Protein AF-A0A5S6QM42-F1 (afdb_monomer)

Foldseek 3Di:
DDPVVVVVVVVVVDDPVNVLVVVCVVPVVVHPDPPPPPPPPPCPLVVVQVVCVVVVNPVDDSVNVVVVVVCVVDDDDPVNVVVVVVVVVVVVVVVVVPPDDPPDDDDLVNLVVVVVVLVVVLVCLCPVPPDNVVSVVVNVCSCVVCVVSVVVSVVNVVVVVVVVVVVVPPDDPDPPPPDDDDD

Secondary structure (DSSP, 8-state):
--HHHHHHHHHHHS-HHHHHHHHHHH-GGGS---TTS----TTHHHHHHHHHHHTT-TT--HHHHHHHHHHTTSPPPHHHHHHHHHHHHHHHHHHHTS---------HHHHHHHHHHHHHHHHHHHHH-S-HHHHHHHHHHHHHHTHHHHHHHHHHHHHHHHHHHHHHH--------------

Organism: Trichuris muris (NCBI:txid70415)

Sequence (183 aa):
MNAIENLAEAWQEVKETTMSLAWHEIYPDLIADISGFGQPLQNVHEEIIMLAHEAGFNEINEQDVVELLESYGEELSNEDLMEMEQQRAEEEEKDELHDAEPPRVLTTKDLSEAFQLLDRAMAIFTEKDPDRERSAEANRIITSGYKCYRELYEKKKEQARQQTLDRFLEIPANEEIGSKSLD

Structure (mmCIF, N/CA/C/O backbone):
data_AF-A0A5S6QM42-F1
#
_entry.id   AF-A0A5S6QM42-F1
#
loop_
_atom_site.group_PDB
_atom_site.id
_atom_site.type_symbol
_atom_site.label_atom_id
_atom_site.label_alt_id
_atom_site.label_comp_id
_atom_site.label_asym_id
_atom_site.label_entity_id
_atom_site.label_seq_id
_atom_site.pdbx_PDB_ins_code
_atom_site.Cartn_x
_atom_site.Cartn_y
_atom_site.Cartn_z
_atom_site.occupancy
_atom_site.B_iso_or_equiv
_atom_site.auth_seq_id
_atom_site.auth_comp_id
_atom_site.auth_asym_id
_atom_site.auth_atom_id
_atom_site.pdbx_PDB_model_num
ATOM 1 N N . MET A 1 1 ? -5.388 -21.201 8.350 1.00 59.09 1 MET A N 1
ATOM 2 C CA . MET A 1 1 ? -5.479 -21.048 9.811 1.00 59.09 1 MET A CA 1
ATOM 3 C C . MET A 1 1 ? -6.940 -21.237 10.171 1.00 59.09 1 MET A C 1
ATOM 5 O O . MET A 1 1 ? -7.773 -20.498 9.658 1.00 59.09 1 MET A O 1
ATOM 9 N N . ASN A 1 2 ? -7.260 -22.325 10.863 1.00 85.50 2 ASN A N 1
ATOM 10 C CA . ASN A 1 2 ? -8.628 -22.753 11.137 1.00 85.50 2 ASN A CA 1
ATOM 11 C C . ASN A 1 2 ? -9.039 -22.205 12.509 1.00 85.50 2 ASN A C 1
ATOM 13 O O . ASN A 1 2 ? -8.335 -22.433 13.487 1.00 85.50 2 ASN A O 1
ATOM 17 N N . ALA A 1 3 ? -10.159 -21.487 12.604 1.00 83.50 3 ALA A N 1
ATOM 18 C CA . ALA A 1 3 ? -10.598 -20.880 13.867 1.00 83.50 3 ALA A CA 1
ATOM 19 C C . ALA A 1 3 ? -10.761 -21.914 15.001 1.00 83.50 3 ALA A C 1
ATOM 21 O O . ALA A 1 3 ? -10.557 -21.598 16.168 1.00 83.50 3 ALA A O 1
ATOM 22 N N . ILE A 1 4 ? -11.081 -23.160 14.643 1.00 86.81 4 ILE A N 1
ATOM 23 C CA . ILE A 1 4 ? -11.224 -24.273 15.586 1.00 86.81 4 ILE A CA 1
ATOM 24 C C . ILE A 1 4 ? -9.865 -24.696 16.164 1.00 86.81 4 ILE A C 1
ATOM 26 O O . ILE A 1 4 ? -9.783 -25.003 17.349 1.00 86.81 4 ILE A O 1
ATOM 30 N N . GLU A 1 5 ? -8.804 -24.685 15.354 1.00 87.50 5 GLU A N 1
ATOM 31 C CA . GLU A 1 5 ? -7.446 -25.028 15.801 1.00 87.50 5 GLU A CA 1
ATOM 32 C C . GLU A 1 5 ? -6.926 -23.967 16.776 1.00 87.50 5 GLU A C 1
ATOM 34 O O . GLU A 1 5 ? -6.472 -24.314 17.860 1.00 87.50 5 GLU A O 1
ATOM 39 N N . ASN A 1 6 ? -7.127 -22.684 16.464 1.00 87.06 6 ASN A N 1
ATOM 40 C CA . ASN A 1 6 ? -6.716 -21.583 17.341 1.00 87.06 6 ASN A CA 1
ATOM 41 C C . ASN A 1 6 ? -7.442 -21.607 18.697 1.00 87.06 6 ASN A C 1
ATOM 43 O O . ASN A 1 6 ? -6.836 -21.330 19.727 1.00 87.06 6 ASN A O 1
ATOM 47 N N . LEU A 1 7 ? -8.739 -21.938 18.716 1.00 87.50 7 LEU A N 1
ATOM 48 C CA . LEU A 1 7 ? -9.494 -22.069 19.967 1.00 87.50 7 LEU A CA 1
ATOM 49 C C . LEU A 1 7 ? -9.031 -23.274 20.789 1.00 87.50 7 LEU A C 1
ATOM 51 O O . LEU A 1 7 ? -8.962 -23.188 22.012 1.00 87.50 7 LEU A O 1
ATOM 55 N N . ALA A 1 8 ? -8.715 -24.390 20.129 1.00 88.06 8 ALA A N 1
ATOM 56 C CA . ALA A 1 8 ? -8.192 -25.568 20.806 1.00 88.06 8 ALA A CA 1
ATOM 57 C C . ALA A 1 8 ? -6.812 -25.293 21.420 1.00 88.06 8 ALA A C 1
ATOM 59 O O . ALA A 1 8 ? -6.583 -25.678 22.563 1.00 88.06 8 ALA A O 1
ATOM 60 N N . GLU A 1 9 ? -5.930 -24.600 20.696 1.00 88.00 9 GLU A N 1
ATOM 61 C CA . GLU A 1 9 ? -4.618 -24.175 21.194 1.00 88.00 9 GLU A CA 1
ATOM 62 C C . GLU A 1 9 ? -4.760 -23.216 22.381 1.00 88.00 9 GLU A C 1
ATOM 64 O O . GLU A 1 9 ? -4.235 -23.504 23.455 1.00 88.00 9 GLU A O 1
ATOM 69 N N . ALA A 1 10 ? -5.571 -22.162 22.247 1.00 87.31 10 ALA A N 1
ATOM 70 C CA . ALA A 1 10 ? -5.822 -21.210 23.328 1.00 87.31 10 ALA A CA 1
ATOM 71 C C . ALA A 1 10 ? -6.409 -21.881 24.582 1.00 87.31 10 ALA A C 1
ATOM 73 O O . ALA A 1 10 ? -6.046 -21.529 25.700 1.00 87.31 10 ALA A O 1
ATOM 74 N N . TRP A 1 11 ? -7.283 -22.883 24.424 1.00 87.56 11 TRP A N 1
ATOM 75 C CA . TRP A 1 11 ? -7.838 -23.631 25.555 1.00 87.56 11 TRP A CA 1
ATOM 76 C C . TRP A 1 11 ? -6.784 -24.462 26.298 1.00 87.56 11 TRP A C 1
ATOM 78 O O . TRP A 1 11 ? -6.864 -24.587 27.518 1.00 87.56 11 TRP A O 1
ATOM 88 N N . GLN A 1 12 ? -5.784 -25.008 25.597 1.00 88.69 12 GLN A N 1
ATOM 89 C CA . GLN A 1 12 ? -4.679 -25.732 26.242 1.00 88.69 12 GLN A CA 1
ATOM 90 C C . GLN A 1 12 ? -3.751 -24.807 27.041 1.00 88.69 12 GLN A C 1
ATOM 92 O O . GLN A 1 12 ? -3.077 -25.266 27.961 1.00 88.69 12 GLN A O 1
ATOM 97 N N . GLU A 1 13 ? -3.714 -23.516 26.712 1.00 88.62 13 GLU A N 1
ATOM 98 C CA . GLU A 1 13 ? -2.922 -22.521 27.442 1.00 88.62 13 GLU A CA 1
ATOM 99 C C . GLU A 1 13 ? -3.590 -22.070 28.750 1.00 88.62 13 GLU A C 1
ATOM 101 O O . GLU A 1 13 ? -2.919 -21.548 29.648 1.00 88.62 13 GLU A O 1
ATOM 106 N N . VAL A 1 14 ? -4.901 -22.296 28.900 1.00 87.94 14 VAL A N 1
ATOM 107 C CA . VAL A 1 14 ? -5.627 -21.933 30.118 1.00 87.94 14 VAL A CA 1
ATOM 108 C C . VAL A 1 14 ? -5.253 -22.884 31.250 1.00 87.94 14 VAL A C 1
ATOM 110 O O . VAL A 1 14 ? -5.546 -24.079 31.233 1.00 87.94 14 VAL A O 1
ATOM 113 N N . LYS A 1 15 ? -4.634 -22.330 32.293 1.00 84.94 15 LYS A N 1
ATOM 114 C CA . LYS A 1 15 ? -4.296 -23.078 33.506 1.00 84.94 15 LYS A CA 1
ATOM 115 C C . LYS A 1 15 ? -5.567 -23.450 34.266 1.00 84.94 15 LYS A C 1
ATOM 117 O O . LYS A 1 15 ? -6.476 -22.632 34.416 1.00 84.94 15 LYS A O 1
ATOM 122 N N . GLU A 1 16 ? -5.582 -24.648 34.845 1.00 78.44 16 GLU A N 1
ATOM 123 C CA . GLU A 1 16 ? -6.672 -25.128 35.708 1.00 78.44 16 GLU A CA 1
ATOM 124 C C . GLU A 1 16 ? -6.961 -24.150 36.858 1.00 78.44 16 GLU A C 1
ATOM 126 O O . GLU A 1 16 ? -8.116 -23.915 37.204 1.00 78.44 16 GLU A O 1
ATOM 131 N N . THR A 1 17 ? -5.925 -23.494 37.387 1.00 77.19 17 THR A N 1
ATOM 132 C CA . THR A 1 17 ? -6.048 -22.459 38.422 1.00 77.19 17 THR A CA 1
ATOM 133 C C . THR A 1 17 ? -6.821 -21.231 37.944 1.00 77.19 17 THR A C 1
ATOM 135 O O . THR A 1 17 ? -7.670 -20.726 38.667 1.00 77.19 17 THR A O 1
ATOM 138 N N . THR A 1 18 ? -6.567 -20.767 36.718 1.00 79.81 18 THR A N 1
ATOM 139 C CA . THR A 1 18 ? -7.267 -19.622 36.113 1.00 79.81 18 THR A CA 1
ATOM 140 C C . THR A 1 18 ? -8.737 -19.955 35.879 1.00 79.81 18 THR A C 1
ATOM 142 O O . THR A 1 18 ? -9.612 -19.159 36.203 1.00 79.81 18 THR A O 1
ATOM 145 N N . MET A 1 19 ? -9.008 -21.166 35.385 1.00 82.62 19 MET A N 1
ATOM 146 C CA . MET A 1 19 ? -10.368 -21.670 35.201 1.00 82.62 19 MET A CA 1
ATOM 147 C C . MET A 1 19 ? -11.104 -21.791 36.543 1.00 82.62 19 MET A C 1
ATOM 149 O O . MET A 1 19 ? -12.248 -21.367 36.662 1.00 82.62 19 MET A O 1
ATOM 153 N N . SER A 1 20 ? -10.433 -22.311 37.571 1.00 75.81 20 SER A N 1
ATOM 154 C CA . SER A 1 20 ? -11.002 -22.476 38.912 1.00 75.81 20 SER A CA 1
ATOM 155 C C . SER A 1 20 ? -11.351 -21.136 39.562 1.00 75.81 20 SER A C 1
ATOM 157 O O . SER A 1 20 ? -12.395 -21.028 40.192 1.00 75.81 20 SER A O 1
ATOM 159 N N . LEU A 1 21 ? -10.536 -20.096 39.365 1.00 76.00 21 LEU A N 1
ATOM 160 C CA . LEU A 1 21 ? -10.845 -18.743 39.839 1.00 76.00 21 LEU A CA 1
ATOM 161 C C . LEU A 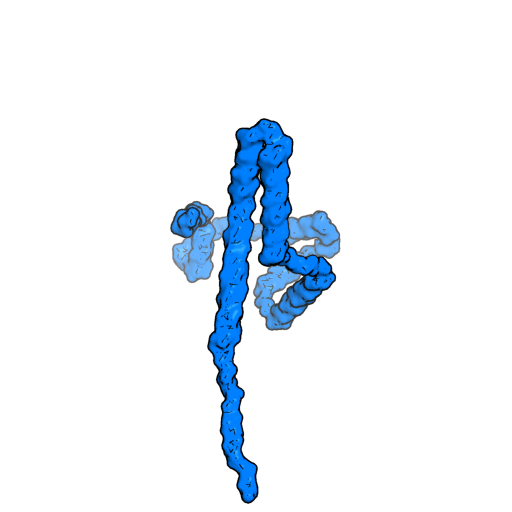1 21 ? -12.058 -18.144 39.117 1.00 76.00 21 LEU A C 1
ATOM 163 O O . LEU A 1 21 ? -12.969 -17.644 39.769 1.00 76.00 21 LEU A O 1
ATOM 167 N N . ALA A 1 22 ? -12.112 -18.261 37.787 1.00 81.50 22 ALA A N 1
ATOM 168 C CA . ALA A 1 22 ? -13.250 -17.773 37.009 1.00 81.50 22 ALA A CA 1
ATOM 169 C C . ALA A 1 22 ? -14.568 -18.453 37.424 1.00 81.50 22 ALA A C 1
ATOM 171 O O . ALA A 1 22 ? -15.612 -17.808 37.493 1.00 81.50 22 ALA A O 1
ATOM 172 N N . TRP A 1 23 ? -14.521 -19.750 37.742 1.00 82.00 23 TRP A N 1
ATOM 173 C CA . TRP A 1 23 ? -15.680 -20.479 38.256 1.00 82.00 23 TRP A CA 1
ATOM 174 C C . TRP A 1 23 ? -16.020 -20.141 39.707 1.00 82.00 23 TRP A C 1
ATOM 176 O O . TRP A 1 23 ? -17.202 -20.123 40.042 1.00 82.00 23 TRP A O 1
ATOM 186 N N . HIS A 1 24 ? -15.027 -19.849 40.549 1.00 79.62 24 HIS A N 1
ATOM 187 C CA . HIS A 1 24 ? -15.255 -19.419 41.928 1.00 79.62 24 HIS A CA 1
ATOM 188 C C . HIS A 1 24 ? -16.012 -18.082 41.976 1.00 79.62 24 HIS A C 1
ATOM 190 O O . HIS A 1 24 ? -16.930 -17.940 42.776 1.00 79.62 24 HIS A O 1
ATOM 196 N N . 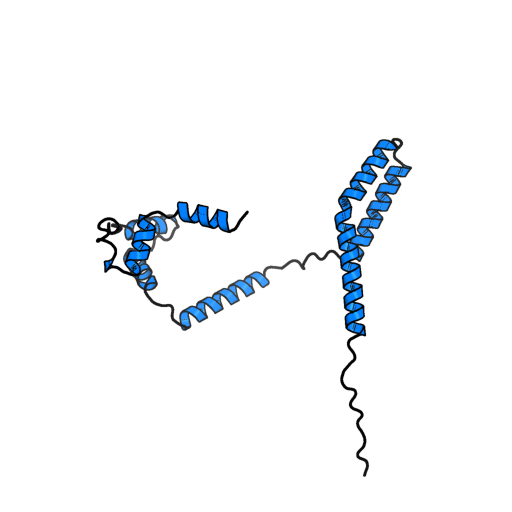GLU A 1 25 ? -15.699 -17.144 41.076 1.00 79.25 25 GLU A N 1
ATOM 197 C CA . GLU A 1 25 ? -16.403 -15.856 40.952 1.00 79.25 25 GLU A CA 1
ATOM 198 C C . GLU A 1 25 ? -17.906 -16.031 40.653 1.00 79.25 25 GLU A C 1
ATOM 200 O O . GLU A 1 25 ? -18.752 -15.277 41.128 1.00 79.25 25 GLU A O 1
ATOM 205 N N . ILE A 1 26 ? -18.248 -17.054 39.863 1.00 81.25 26 ILE A N 1
ATOM 206 C CA . ILE A 1 26 ? -19.622 -17.327 39.416 1.00 81.25 26 ILE A CA 1
ATOM 207 C C . ILE A 1 26 ? -20.375 -18.197 40.430 1.00 81.25 26 ILE A C 1
ATOM 209 O O . ILE A 1 26 ? -21.587 -18.049 40.600 1.00 81.25 26 ILE A O 1
ATOM 213 N N . TYR A 1 27 ? -19.684 -19.135 41.078 1.00 77.81 27 TYR A N 1
ATOM 214 C CA . TYR A 1 27 ? -20.288 -20.062 42.026 1.00 77.81 27 TYR A CA 1
ATOM 215 C C . TYR A 1 27 ? -19.283 -20.483 43.117 1.00 77.81 27 TYR A C 1
ATOM 217 O O . TYR A 1 27 ? -18.628 -21.527 43.004 1.00 77.81 27 TYR A O 1
ATOM 225 N N . PRO A 1 28 ? -19.188 -19.698 44.205 1.00 70.25 28 PRO A N 1
ATOM 226 C CA . PRO A 1 28 ? -18.206 -19.915 45.269 1.00 70.25 28 PRO A CA 1
ATOM 227 C C . PRO A 1 28 ? -18.347 -21.278 45.962 1.00 70.25 28 PRO A C 1
ATOM 229 O O . PRO A 1 28 ? -17.358 -21.898 46.335 1.00 70.25 28 PRO A O 1
ATOM 232 N N . ASP A 1 29 ? -19.572 -21.802 46.073 1.00 73.56 29 ASP A N 1
ATOM 233 C CA . ASP A 1 29 ? -19.867 -23.030 46.827 1.00 73.56 29 ASP A CA 1
ATOM 234 C C . ASP A 1 29 ? -19.363 -24.327 46.154 1.00 73.56 29 ASP A C 1
ATOM 236 O O . ASP A 1 29 ? -19.358 -25.388 46.781 1.00 73.56 29 ASP A O 1
ATOM 240 N N . LEU A 1 30 ? -18.984 -24.286 44.868 1.00 67.50 30 LEU A N 1
ATOM 241 C CA . LEU A 1 30 ? -18.564 -25.470 44.095 1.00 67.50 30 LEU A CA 1
ATOM 242 C C . LEU A 1 30 ? -17.060 -25.742 44.206 1.00 67.50 30 LEU A C 1
ATOM 244 O O . LEU A 1 30 ? -16.630 -26.870 43.956 1.00 67.50 30 LEU A O 1
ATOM 248 N N . ILE A 1 31 ? -16.258 -24.741 44.575 1.00 64.44 31 ILE A N 1
ATOM 249 C CA . ILE A 1 31 ? -14.798 -24.834 44.576 1.00 64.44 31 ILE A CA 1
ATOM 250 C C . ILE A 1 31 ? -14.291 -24.631 46.001 1.00 64.44 31 ILE A C 1
ATOM 252 O O . ILE A 1 31 ? -14.577 -23.626 46.638 1.00 64.44 31 ILE A O 1
ATOM 256 N N . ALA A 1 32 ? -13.549 -25.618 46.511 1.00 62.25 32 ALA A N 1
ATOM 257 C CA . ALA A 1 32 ? -12.924 -25.526 47.824 1.00 62.25 32 ALA A CA 1
ATOM 258 C C . ALA A 1 32 ? -11.999 -24.304 47.885 1.00 62.25 32 ALA A C 1
ATOM 260 O O . ALA A 1 32 ? -11.257 -24.051 46.936 1.00 62.25 32 ALA A O 1
ATOM 261 N N . ASP A 1 33 ? -12.058 -23.599 49.015 1.00 61.28 33 ASP A N 1
ATOM 262 C CA . ASP A 1 33 ? -11.335 -22.364 49.315 1.00 61.28 33 ASP A CA 1
ATOM 263 C C . ASP A 1 33 ? -9.909 -22.393 48.736 1.00 61.28 33 ASP A C 1
ATOM 265 O O . ASP A 1 33 ? -9.058 -23.190 49.161 1.00 61.28 33 ASP A O 1
ATOM 269 N N . ILE A 1 34 ? -9.670 -21.572 47.706 1.00 58.56 34 ILE A N 1
ATOM 270 C CA . ILE A 1 34 ? -8.397 -21.502 46.982 1.00 58.56 34 ILE A CA 1
ATOM 271 C C . ILE A 1 34 ? -7.407 -20.739 47.877 1.00 58.56 34 ILE A C 1
ATOM 273 O O . ILE A 1 34 ? -7.045 -19.584 47.650 1.00 58.56 34 ILE A O 1
ATOM 277 N N . SER A 1 35 ? -6.965 -21.403 48.943 1.00 52.81 35 SER A N 1
ATOM 278 C CA . SER A 1 35 ? -6.021 -20.881 49.929 1.00 52.81 35 SER A CA 1
ATOM 279 C C . SER A 1 35 ? -4.598 -20.907 49.362 1.00 52.81 35 SER A C 1
ATOM 281 O O . SER A 1 35 ? -3.765 -21.748 49.687 1.00 52.81 35 SER A O 1
ATOM 283 N N . GLY A 1 36 ? -4.318 -19.990 48.439 1.00 53.00 36 GLY A N 1
ATOM 284 C CA . GLY A 1 36 ? -2.986 -19.868 47.841 1.00 53.00 36 GLY A CA 1
ATOM 285 C C . GLY A 1 36 ? -2.790 -18.699 46.883 1.00 53.00 36 GLY A C 1
ATOM 286 O O . GLY A 1 36 ? -1.649 -18.344 46.610 1.00 53.00 36 GLY A O 1
ATOM 287 N N . PHE A 1 37 ? -3.867 -18.072 46.405 1.00 51.53 37 PHE A N 1
ATOM 288 C CA . PHE A 1 3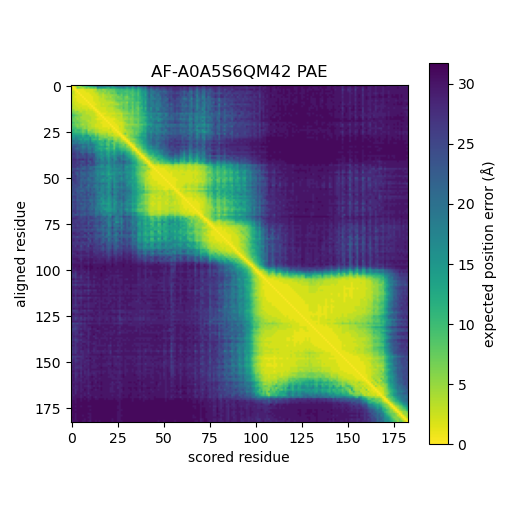7 ? -3.779 -16.923 45.492 1.00 51.53 37 PHE A CA 1
ATOM 289 C C . PHE A 1 37 ? -3.825 -15.563 46.197 1.00 51.53 37 PHE A C 1
ATOM 291 O O . PHE A 1 37 ? -3.584 -14.539 45.573 1.00 51.53 37 PHE A O 1
ATOM 298 N N . GLY A 1 38 ? -4.071 -15.558 47.506 1.00 49.47 38 GLY A N 1
ATOM 299 C CA . GLY A 1 38 ? -4.057 -14.367 48.345 1.00 49.47 38 GLY A CA 1
ATOM 300 C C . GLY A 1 38 ? -2.778 -14.238 49.160 1.00 49.47 38 GLY A C 1
ATOM 301 O O . GLY A 1 38 ? -2.872 -14.005 50.361 1.00 49.47 38 GLY A O 1
ATOM 302 N N . GLN A 1 39 ? -1.584 -14.395 48.568 1.00 48.09 39 GLN A N 1
ATOM 303 C CA . GLN A 1 39 ? -0.493 -13.604 49.141 1.00 48.09 39 GLN A CA 1
ATOM 304 C C . GLN A 1 39 ? -0.895 -12.159 48.859 1.00 48.09 39 GLN A C 1
ATOM 306 O O . GLN A 1 39 ? -1.007 -11.808 47.682 1.00 48.09 39 GLN A O 1
ATOM 311 N N . PRO A 1 40 ? -1.186 -11.338 49.887 1.00 53.12 40 PRO A N 1
ATOM 312 C CA . PRO A 1 40 ? -1.320 -9.917 49.652 1.00 53.12 40 PRO A CA 1
ATOM 313 C C . PRO A 1 40 ? -0.035 -9.532 48.938 1.00 53.12 40 PRO A C 1
ATOM 315 O O . PRO A 1 40 ? 1.043 -9.963 49.358 1.00 53.12 40 PRO A O 1
ATOM 318 N N . LEU A 1 41 ? -0.169 -8.823 47.828 1.00 54.91 41 LEU A N 1
ATOM 319 C CA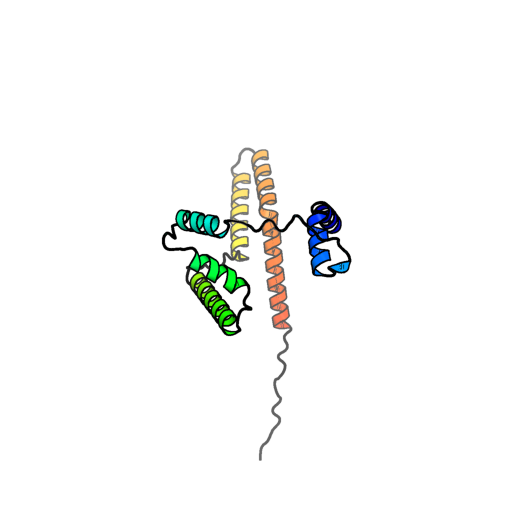 . LEU A 1 41 ? 0.923 -8.216 47.085 1.00 54.91 41 LEU A CA 1
ATOM 320 C C . LEU A 1 41 ? 1.590 -7.186 48.015 1.00 54.91 41 LEU A C 1
ATOM 322 O O . LEU A 1 41 ? 1.384 -5.980 47.920 1.00 54.91 41 LEU A O 1
ATOM 326 N N . GLN A 1 42 ? 2.299 -7.695 49.023 1.00 54.84 42 GLN A N 1
ATOM 327 C CA . GLN A 1 42 ? 3.020 -6.930 50.016 1.00 54.84 42 GLN A CA 1
ATOM 328 C C . GLN A 1 42 ? 4.073 -6.173 49.225 1.00 54.84 42 GLN A C 1
ATOM 330 O O . GLN A 1 42 ? 4.915 -6.792 48.577 1.00 54.84 42 GLN A O 1
ATOM 335 N N . ASN A 1 43 ? 3.974 -4.845 49.271 1.00 65.94 43 ASN A N 1
ATOM 336 C CA . ASN A 1 43 ? 4.916 -3.889 48.691 1.00 65.94 43 ASN A CA 1
ATOM 337 C C . ASN A 1 43 ? 4.695 -3.513 47.214 1.00 65.94 43 ASN A C 1
ATOM 339 O O . ASN A 1 43 ? 5.579 -2.900 46.622 1.00 65.94 43 ASN A O 1
ATOM 343 N N . VAL A 1 44 ? 3.520 -3.766 46.620 1.00 79.38 44 VAL A N 1
ATOM 344 C CA . VAL A 1 44 ? 3.219 -3.232 45.268 1.00 79.38 44 VAL A CA 1
ATOM 345 C C . VAL A 1 44 ? 3.289 -1.712 45.215 1.00 79.38 44 VAL A C 1
ATOM 347 O O . VAL A 1 44 ? 3.785 -1.161 44.238 1.00 79.38 44 VAL A O 1
ATOM 350 N N . HIS A 1 45 ? 2.862 -1.028 46.276 1.00 82.88 45 HIS A N 1
ATOM 351 C CA . HIS A 1 45 ? 2.975 0.427 46.353 1.00 82.88 45 HIS A CA 1
ATOM 352 C C . HIS A 1 45 ? 4.441 0.881 46.254 1.00 82.88 45 HIS A C 1
ATOM 354 O O . HIS A 1 45 ? 4.745 1.788 45.487 1.00 82.88 45 HIS A O 1
ATOM 360 N N . GLU A 1 46 ? 5.365 0.206 46.947 1.00 83.00 46 GLU A N 1
ATOM 361 C CA . GLU A 1 46 ? 6.800 0.524 46.904 1.00 83.00 46 GLU A CA 1
ATOM 362 C C . GLU A 1 46 ? 7.401 0.279 45.511 1.00 83.00 46 GLU A C 1
ATOM 364 O O . GLU A 1 46 ? 8.197 1.085 45.028 1.00 83.00 46 GLU A O 1
ATOM 369 N N . GLU A 1 47 ? 6.995 -0.803 44.842 1.00 86.81 47 GLU A N 1
ATOM 370 C CA . GLU A 1 47 ? 7.450 -1.131 43.488 1.00 86.81 47 GLU A CA 1
ATOM 371 C C . GLU A 1 47 ? 6.930 -0.125 42.448 1.00 86.81 47 GLU A C 1
ATOM 373 O O . GLU A 1 47 ? 7.698 0.336 41.602 1.00 86.81 47 GLU A O 1
ATOM 378 N N . ILE A 1 48 ? 5.662 0.288 42.550 1.00 87.94 48 ILE A N 1
ATOM 379 C CA . ILE A 1 48 ? 5.070 1.317 41.682 1.00 87.94 48 ILE A CA 1
ATOM 380 C C . ILE A 1 48 ? 5.784 2.659 41.870 1.00 87.94 48 ILE A C 1
ATOM 382 O O . ILE A 1 48 ? 6.154 3.288 40.880 1.00 87.94 48 ILE A O 1
ATOM 386 N N . ILE A 1 49 ? 6.020 3.086 43.117 1.00 89.62 49 ILE A N 1
ATOM 387 C CA . ILE A 1 49 ? 6.733 4.340 43.413 1.00 89.62 49 ILE A CA 1
ATOM 388 C C . ILE A 1 49 ? 8.144 4.297 42.821 1.00 89.62 49 ILE A C 1
ATOM 390 O O . ILE A 1 49 ? 8.565 5.244 42.159 1.00 89.62 49 ILE A O 1
ATOM 394 N N . MET A 1 50 ? 8.863 3.187 43.009 1.00 90.06 50 MET A N 1
ATOM 395 C CA . MET A 1 50 ? 10.211 3.017 42.468 1.00 90.06 50 MET A CA 1
ATOM 396 C C . MET A 1 50 ? 10.229 3.142 40.938 1.00 90.06 50 MET A C 1
ATOM 398 O O . MET A 1 50 ? 11.046 3.887 40.395 1.00 90.06 50 MET A O 1
ATOM 402 N N . LEU A 1 51 ? 9.322 2.450 40.243 1.00 92.69 51 LEU A N 1
ATOM 403 C CA . LEU A 1 51 ? 9.217 2.512 38.783 1.00 92.69 51 LEU A CA 1
ATOM 404 C C . LEU A 1 51 ? 8.828 3.911 38.297 1.00 92.69 51 LEU A C 1
ATOM 406 O O . LEU A 1 51 ? 9.356 4.395 37.295 1.00 92.69 51 LEU A O 1
ATOM 410 N N . ALA A 1 52 ? 7.935 4.587 39.016 1.00 91.38 52 ALA A N 1
ATOM 411 C CA . ALA A 1 52 ? 7.532 5.945 38.691 1.00 91.38 52 ALA A CA 1
ATOM 412 C C . ALA A 1 52 ? 8.705 6.929 38.822 1.00 91.38 52 ALA A C 1
ATOM 414 O O . ALA A 1 52 ? 8.918 7.764 37.941 1.00 91.38 52 ALA A O 1
ATOM 415 N N . HIS A 1 53 ? 9.520 6.788 39.871 1.00 93.94 53 HIS A N 1
ATOM 416 C CA . HIS A 1 53 ? 10.738 7.582 40.053 1.00 93.94 53 HIS A CA 1
ATOM 417 C C . HIS A 1 53 ? 11.762 7.299 38.947 1.00 93.94 53 HIS A C 1
ATOM 419 O O . HIS A 1 53 ? 12.347 8.238 38.408 1.00 93.94 53 HIS A O 1
ATOM 425 N N . GLU A 1 54 ? 11.933 6.038 38.535 1.00 92.69 54 GLU A N 1
ATOM 426 C CA . GLU A 1 54 ? 12.802 5.668 37.405 1.00 92.69 54 GLU A CA 1
ATOM 427 C C . GLU A 1 54 ? 12.335 6.294 36.079 1.00 92.69 54 GLU A C 1
ATOM 429 O O . GLU A 1 54 ? 13.153 6.759 35.284 1.00 92.69 54 GLU A O 1
ATOM 434 N N . ALA A 1 55 ? 11.021 6.389 35.871 1.00 90.81 55 ALA A N 1
ATOM 435 C CA . ALA A 1 55 ? 10.417 7.066 34.724 1.00 90.81 55 ALA A CA 1
ATOM 436 C C . ALA A 1 55 ? 10.468 8.609 34.809 1.00 90.81 55 ALA A C 1
ATOM 438 O O . ALA A 1 55 ? 10.057 9.288 33.868 1.00 90.81 55 ALA A O 1
ATOM 439 N N . GLY A 1 56 ? 10.998 9.172 35.903 1.00 90.94 56 GLY A N 1
ATOM 440 C CA . GLY A 1 56 ? 11.194 10.611 36.097 1.00 90.94 56 GLY A CA 1
ATOM 441 C C . GLY A 1 56 ? 10.127 11.307 36.946 1.00 90.94 56 GLY A C 1
ATOM 442 O O . GLY A 1 56 ? 10.226 12.517 37.163 1.00 90.94 56 GLY A O 1
ATOM 443 N N . PHE A 1 57 ? 9.145 10.576 37.477 1.00 90.00 57 PHE A N 1
ATOM 444 C CA . PHE A 1 57 ? 8.088 11.107 38.341 1.00 90.00 57 PHE A CA 1
ATOM 445 C C . PHE A 1 57 ? 8.502 11.095 39.821 1.00 90.00 57 PHE A C 1
ATOM 447 O O . PHE A 1 57 ? 7.910 10.409 40.646 1.00 90.00 57 PHE A O 1
ATOM 454 N N . ASN A 1 58 ? 9.530 11.870 40.172 1.00 90.25 58 ASN A N 1
ATOM 455 C CA . ASN A 1 58 ? 10.139 11.867 41.516 1.00 90.25 58 ASN A CA 1
ATOM 456 C C . ASN A 1 58 ? 9.237 12.400 42.648 1.00 90.25 58 ASN A C 1
ATOM 458 O O . ASN A 1 58 ? 9.608 12.311 43.817 1.00 90.25 58 ASN A O 1
ATOM 462 N N . GLU A 1 59 ? 8.100 13.010 42.314 1.00 90.62 59 GLU A N 1
ATOM 463 C CA . GLU A 1 59 ? 7.179 13.623 43.281 1.00 90.62 59 GLU A CA 1
ATOM 464 C C . GLU A 1 59 ? 6.068 12.665 43.740 1.00 90.62 59 GLU A C 1
ATOM 466 O O . GLU A 1 59 ? 5.375 12.973 44.707 1.00 90.62 59 GLU A O 1
ATOM 471 N N . ILE A 1 60 ? 5.931 11.501 43.091 1.00 89.75 60 ILE A N 1
ATOM 472 C CA . ILE A 1 60 ? 4.910 10.505 43.434 1.00 89.75 60 ILE A CA 1
ATOM 473 C C . ILE A 1 60 ? 5.241 9.863 44.781 1.00 89.75 60 ILE A C 1
ATOM 475 O O . ILE A 1 60 ? 6.352 9.365 44.998 1.00 89.75 60 ILE A O 1
ATOM 479 N N . ASN A 1 61 ? 4.259 9.865 45.677 1.00 89.00 61 ASN A N 1
ATOM 480 C CA . ASN A 1 61 ? 4.323 9.278 47.006 1.00 89.00 61 ASN A CA 1
ATOM 481 C C . ASN A 1 61 ? 3.284 8.149 47.175 1.00 89.00 61 ASN A C 1
ATOM 483 O O . ASN A 1 61 ? 2.466 7.882 46.298 1.00 89.00 61 ASN A O 1
ATOM 487 N N . GLU A 1 62 ? 3.335 7.456 48.312 1.00 86.19 62 GLU A N 1
ATOM 488 C CA . GLU A 1 62 ? 2.456 6.314 48.597 1.00 86.19 62 GLU A CA 1
ATOM 489 C C . GLU A 1 62 ? 0.969 6.680 48.606 1.00 86.19 62 GLU A C 1
ATOM 491 O O . GLU A 1 62 ? 0.158 5.906 48.103 1.00 86.19 62 GLU A O 1
ATOM 496 N N . GLN A 1 63 ? 0.613 7.868 49.101 1.00 86.25 63 GLN A N 1
ATOM 497 C CA . GLN A 1 63 ? -0.771 8.332 49.119 1.00 86.25 63 GLN A CA 1
ATOM 498 C C . GLN A 1 63 ? -1.317 8.511 47.700 1.00 86.25 63 GLN A C 1
ATOM 500 O O . GLN A 1 63 ? -2.449 8.112 47.450 1.00 86.25 63 GLN A O 1
ATOM 505 N N . ASP A 1 64 ? -0.504 9.027 46.773 1.00 86.62 64 ASP A N 1
ATOM 506 C CA . ASP A 1 64 ? -0.906 9.212 45.373 1.00 86.62 64 ASP A CA 1
ATOM 507 C C . 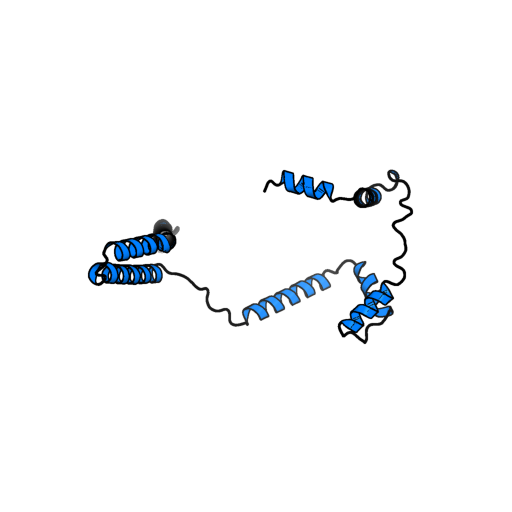ASP A 1 64 ? -1.187 7.860 44.695 1.00 86.62 64 ASP A C 1
ATOM 509 O O . ASP A 1 64 ? -2.136 7.713 43.928 1.00 86.62 64 ASP A O 1
ATOM 513 N N . VAL A 1 65 ? -0.372 6.841 44.997 1.00 86.25 65 VAL A N 1
ATOM 514 C CA . VAL A 1 65 ? -0.557 5.482 44.465 1.00 86.25 65 VAL A CA 1
ATOM 515 C C . VAL A 1 65 ? -1.791 4.815 45.070 1.00 86.25 65 VAL A C 1
ATOM 517 O O . VAL A 1 65 ? -2.515 4.123 44.359 1.00 86.25 65 VAL A O 1
ATOM 520 N N . VAL A 1 66 ? -2.038 5.006 46.368 1.00 84.25 66 VAL A N 1
ATOM 521 C CA . VAL A 1 66 ? -3.241 4.491 47.041 1.00 84.25 66 VAL A CA 1
ATOM 522 C C . VAL A 1 66 ? -4.497 5.136 46.461 1.00 84.25 66 VAL A C 1
ATOM 524 O O . VAL A 1 66 ? -5.397 4.413 46.049 1.00 84.25 66 VAL A O 1
ATOM 527 N N . GLU A 1 67 ? -4.527 6.463 46.346 1.00 83.44 67 GLU A N 1
ATOM 528 C CA . GLU A 1 67 ? -5.659 7.207 45.781 1.00 83.44 67 GLU A CA 1
ATOM 529 C C . GLU A 1 67 ? -5.946 6.789 44.332 1.00 83.44 67 GLU A C 1
ATOM 531 O O . GLU A 1 67 ? -7.096 6.548 43.968 1.00 83.44 67 GLU A O 1
ATOM 536 N N . LEU A 1 68 ? -4.902 6.613 43.515 1.00 84.56 68 LEU A N 1
ATOM 537 C CA . LEU A 1 68 ? -5.046 6.129 42.144 1.00 84.56 68 LEU A CA 1
ATOM 538 C C . LEU A 1 68 ? -5.620 4.709 42.087 1.00 84.56 68 LEU A C 1
ATOM 5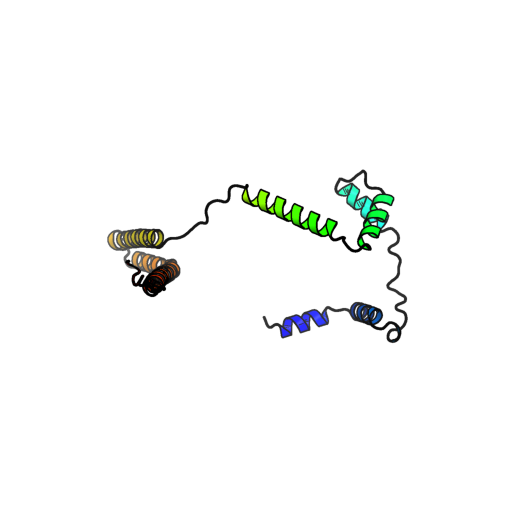40 O O . LEU A 1 68 ? -6.485 4.432 41.268 1.00 84.56 68 LEU A O 1
ATOM 544 N N . LEU A 1 69 ? -5.136 3.788 42.921 1.00 82.38 69 LEU A N 1
ATOM 545 C CA . LEU A 1 69 ? -5.632 2.408 42.924 1.00 82.38 69 LEU A CA 1
ATOM 546 C C . LEU A 1 69 ? -7.075 2.315 43.431 1.00 82.38 69 LEU A C 1
ATOM 548 O O . LEU A 1 69 ? -7.830 1.467 42.958 1.00 82.38 69 LEU A O 1
ATOM 552 N N . GLU A 1 70 ? -7.457 3.182 44.366 1.00 80.94 70 GLU A N 1
ATOM 553 C CA . GLU A 1 70 ? -8.826 3.278 44.870 1.00 80.94 70 GLU A CA 1
ATOM 554 C C . GLU A 1 70 ? -9.782 3.866 43.821 1.00 80.94 70 GLU A C 1
ATOM 556 O O . GLU A 1 70 ? -10.902 3.368 43.691 1.00 80.94 70 GLU A O 1
ATOM 561 N N . SER A 1 71 ? -9.339 4.830 43.003 1.00 75.44 71 SER A N 1
ATOM 562 C CA . SER A 1 71 ? -10.178 5.419 41.948 1.00 75.44 71 SER A CA 1
ATOM 563 C C . SER A 1 71 ? -10.530 4.440 40.821 1.00 75.44 71 SER A C 1
ATOM 565 O O . SER A 1 71 ? -11.610 4.540 40.246 1.00 75.44 71 SER A O 1
ATOM 567 N N . TYR A 1 72 ? -9.706 3.416 40.556 1.00 67.00 72 TYR A N 1
ATOM 568 C CA . TYR A 1 72 ? -10.049 2.334 39.613 1.00 67.00 72 TYR A CA 1
ATOM 569 C C . TYR A 1 72 ? -11.260 1.488 40.050 1.00 67.00 72 TYR A C 1
ATOM 571 O O . TYR A 1 72 ? -11.812 0.749 39.232 1.00 67.00 72 TYR A O 1
ATOM 579 N N . GLY A 1 73 ? -11.655 1.551 41.326 1.00 66.25 73 GLY A N 1
ATOM 580 C CA . GLY A 1 73 ? -12.867 0.907 41.834 1.00 66.25 73 GLY A CA 1
ATOM 581 C C . GLY A 1 73 ? -14.139 1.735 41.639 1.00 66.25 73 GLY A C 1
ATOM 582 O O . GLY A 1 73 ? -15.235 1.211 41.849 1.00 66.25 73 GLY A O 1
ATOM 583 N N . GLU A 1 74 ? -14.013 3.006 41.255 1.00 74.44 74 GLU A N 1
ATOM 584 C CA . GLU A 1 74 ? -15.140 3.901 41.014 1.00 74.44 74 GLU A CA 1
ATOM 585 C C . GLU A 1 74 ? -15.605 3.796 39.554 1.00 74.44 74 GLU A C 1
ATOM 587 O O . GLU A 1 74 ? -14.813 3.746 38.613 1.00 74.44 74 GLU A O 1
ATOM 592 N N . GLU A 1 75 ? -16.920 3.711 39.353 1.00 76.69 75 GLU A N 1
ATOM 593 C CA . GLU A 1 75 ? -17.503 3.698 38.013 1.00 76.69 75 GLU A CA 1
ATOM 594 C C . GLU A 1 75 ? -17.363 5.097 37.400 1.00 76.69 75 GLU A C 1
ATOM 596 O O . GLU A 1 75 ? -17.755 6.085 38.024 1.00 76.69 75 GLU A O 1
ATOM 601 N N . LEU A 1 76 ? -16.803 5.180 36.187 1.00 80.12 76 LEU A N 1
ATOM 602 C CA . LEU A 1 76 ? -16.652 6.447 35.466 1.00 80.12 76 LEU A CA 1
ATOM 603 C C . LEU A 1 76 ? -18.000 7.169 35.379 1.00 80.12 76 LEU A C 1
ATOM 605 O O . LEU A 1 76 ? -19.013 6.579 34.987 1.00 80.12 76 LEU A O 1
ATOM 609 N N . SER A 1 77 ? -18.016 8.456 35.713 1.00 84.06 77 SER A N 1
ATOM 610 C CA . SER A 1 77 ? -19.220 9.262 35.580 1.00 84.06 77 SER A CA 1
ATOM 611 C C . SER A 1 77 ? -19.475 9.625 34.114 1.00 84.06 77 SER A C 1
ATOM 613 O O . SER A 1 77 ? -18.587 9.587 33.261 1.00 84.06 77 SER A O 1
ATOM 615 N N . ASN A 1 78 ? -20.708 10.033 33.801 1.00 84.06 78 ASN A N 1
ATOM 616 C CA . ASN A 1 78 ? -21.027 10.542 32.464 1.00 84.06 78 ASN A CA 1
ATOM 617 C C . ASN A 1 78 ? -20.189 11.778 32.093 1.00 84.06 78 ASN A C 1
ATOM 619 O O . ASN A 1 78 ? -19.949 11.999 30.912 1.00 84.06 78 ASN A O 1
ATOM 623 N N . GLU A 1 79 ? -19.767 12.574 33.079 1.00 85.12 79 GLU A N 1
ATOM 624 C CA . GLU A 1 79 ? -18.923 13.750 32.851 1.00 85.12 79 GLU A CA 1
ATOM 625 C C . GLU A 1 79 ? -17.510 13.325 32.428 1.00 85.12 79 GLU A C 1
ATOM 627 O O . GLU A 1 79 ? -17.001 13.827 31.429 1.00 85.12 79 GLU A O 1
ATOM 632 N N . ASP A 1 80 ? -16.938 12.317 33.099 1.00 84.88 80 ASP A N 1
ATOM 633 C CA . ASP A 1 80 ? -15.614 11.767 32.767 1.00 84.88 80 ASP A CA 1
ATOM 634 C C . ASP A 1 80 ? -15.607 11.166 31.354 1.00 84.88 80 ASP A C 1
ATOM 636 O O . ASP A 1 80 ? -14.678 11.373 30.575 1.00 84.88 80 ASP A O 1
ATOM 640 N N . LEU A 1 81 ? -16.684 10.465 30.980 1.00 86.12 81 LEU A N 1
ATOM 641 C CA . LEU A 1 81 ? -16.841 9.911 29.633 1.00 86.12 81 LEU A CA 1
ATOM 642 C C . LEU A 1 81 ? -16.908 11.004 28.556 1.00 86.12 81 LEU A C 1
ATOM 644 O O . LEU A 1 81 ? -16.316 10.837 27.488 1.00 86.12 81 LEU A O 1
ATOM 648 N N . MET A 1 82 ? -17.601 12.116 28.826 1.00 89.19 82 MET A N 1
ATOM 649 C CA . MET A 1 82 ? -17.660 13.260 27.908 1.00 89.19 82 MET A CA 1
ATOM 650 C C . MET A 1 82 ? -16.301 13.960 27.786 1.00 89.19 82 MET A C 1
ATOM 652 O O . MET A 1 82 ? -15.914 14.349 26.686 1.00 89.19 82 MET A O 1
ATOM 656 N N . GLU A 1 83 ? -15.550 14.094 28.882 1.00 87.88 83 GLU A N 1
ATOM 657 C CA . GLU A 1 83 ? -14.208 14.686 28.856 1.00 87.88 83 GLU A CA 1
ATOM 658 C C . GLU A 1 83 ? -13.224 13.824 28.048 1.00 87.88 83 GLU A C 1
ATOM 660 O O . GLU A 1 83 ? -12.464 14.347 27.230 1.00 87.88 83 GLU A O 1
ATOM 665 N N . MET A 1 84 ? -13.293 12.498 28.190 1.00 85.06 84 MET A N 1
ATOM 666 C CA . MET A 1 84 ? -12.500 11.561 27.387 1.00 85.06 84 MET A CA 1
ATOM 667 C C . MET A 1 84 ? -12.848 11.621 25.890 1.00 85.06 84 MET A C 1
ATOM 669 O O . MET A 1 84 ? -11.960 11.500 25.042 1.00 85.06 84 MET A O 1
ATOM 673 N N . GLU A 1 85 ? -14.128 11.791 25.541 1.00 87.25 85 GLU A N 1
ATOM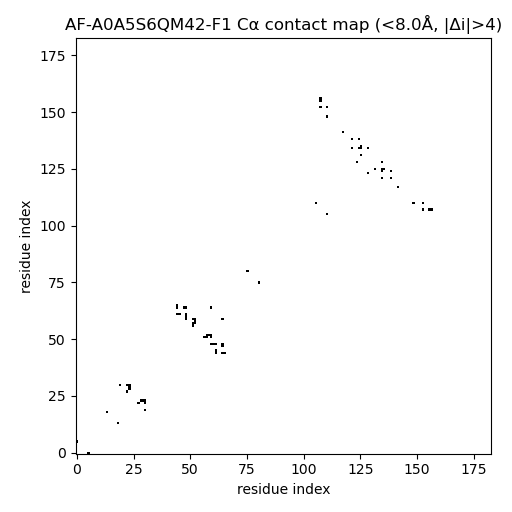 674 C CA . GLU A 1 85 ? -14.564 11.984 24.150 1.00 87.25 85 GLU A CA 1
ATOM 675 C C . GLU A 1 85 ? -14.037 13.308 23.579 1.00 87.25 85 GLU A C 1
ATOM 677 O O . GLU A 1 85 ? -13.509 13.329 22.466 1.00 87.25 85 GLU A O 1
ATOM 682 N N . GLN A 1 86 ? -14.104 14.390 24.358 1.00 87.06 86 GLN A N 1
ATOM 683 C CA . GLN A 1 86 ? -13.599 15.705 23.967 1.00 87.06 86 GLN A CA 1
ATOM 684 C C . GLN A 1 86 ? -12.078 15.696 23.749 1.00 87.06 86 GLN A C 1
ATOM 686 O O . GLN A 1 86 ? -11.606 16.205 22.734 1.00 87.06 86 GLN A O 1
ATOM 691 N N . GLN A 1 87 ? -11.306 15.072 24.646 1.00 82.75 87 GLN A N 1
ATOM 692 C CA . GLN A 1 87 ? -9.852 14.932 24.485 1.00 82.75 87 GLN A CA 1
ATOM 693 C C . GLN A 1 87 ? -9.493 14.135 23.226 1.00 82.75 87 GLN A C 1
ATOM 695 O O . GLN A 1 87 ? -8.615 14.546 22.470 1.00 82.75 87 GLN A O 1
ATOM 700 N N . ARG A 1 88 ? -10.213 13.039 22.950 1.00 79.50 88 ARG A N 1
ATOM 701 C CA . ARG A 1 88 ? -10.037 12.261 21.715 1.00 79.50 88 ARG A CA 1
ATOM 702 C C . ARG A 1 88 ? -10.317 13.109 20.473 1.00 79.50 88 ARG A C 1
ATOM 704 O O . ARG A 1 88 ? -9.540 13.062 19.528 1.00 79.50 88 ARG A O 1
ATOM 711 N N . ALA A 1 89 ? -11.401 13.883 20.479 1.00 79.62 89 ALA A N 1
ATOM 712 C CA . ALA A 1 89 ? -11.754 14.752 19.360 1.00 79.62 89 ALA A CA 1
ATOM 713 C C . ALA A 1 89 ? -10.695 15.845 19.117 1.00 79.62 89 ALA A C 1
ATOM 715 O O . ALA A 1 89 ? -10.376 16.150 17.971 1.00 79.62 89 ALA A O 1
ATOM 716 N N . GLU A 1 90 ? -10.104 16.401 20.177 1.00 76.25 90 GLU A N 1
ATOM 717 C CA . GLU A 1 90 ? -9.022 17.392 20.080 1.00 76.25 90 GLU A CA 1
ATOM 718 C C . GLU A 1 90 ? -7.692 16.794 19.598 1.00 76.25 90 GLU A C 1
ATOM 720 O O . GLU A 1 90 ? -6.922 17.465 18.903 1.00 76.25 90 GLU A O 1
ATOM 725 N N . GLU A 1 91 ? -7.398 15.545 19.963 1.00 65.94 91 GLU A N 1
ATOM 726 C CA . GLU A 1 91 ? -6.256 14.797 19.432 1.00 65.94 91 GLU A CA 1
ATOM 727 C C . GLU A 1 91 ? -6.449 14.465 17.947 1.00 65.94 91 GLU A C 1
ATOM 729 O O . GLU A 1 91 ? -5.524 14.668 17.161 1.00 65.94 91 GLU A O 1
ATOM 734 N N . GLU A 1 92 ? -7.655 14.053 17.548 1.00 62.50 92 GLU A N 1
ATOM 735 C CA . GLU A 1 92 ? -8.024 13.822 16.146 1.00 62.50 92 GLU A CA 1
ATOM 736 C C . GLU A 1 92 ? -7.947 15.120 15.315 1.00 62.50 92 GLU A C 1
ATOM 738 O O . GLU A 1 92 ? -7.346 15.118 14.240 1.00 62.50 92 GLU A O 1
ATOM 743 N N . GLU A 1 93 ? -8.436 16.260 15.826 1.00 60.41 93 GLU A N 1
ATOM 744 C CA . GLU A 1 93 ? -8.283 17.569 15.163 1.00 60.41 93 GLU A CA 1
ATOM 745 C C . GLU A 1 93 ? -6.812 17.996 15.032 1.00 60.41 93 GLU A C 1
ATOM 747 O O . GLU A 1 93 ? -6.418 18.606 14.033 1.00 60.41 93 GLU A O 1
ATOM 752 N N . LYS A 1 94 ? -5.966 17.692 16.023 1.00 57.25 94 LYS A N 1
ATOM 753 C CA . LYS A 1 94 ? -4.527 17.994 15.952 1.00 57.25 94 LYS A CA 1
ATOM 754 C C . LYS A 1 94 ? -3.786 17.116 14.949 1.00 57.25 94 LYS A C 1
ATOM 756 O O . LYS A 1 94 ? -2.858 17.620 14.313 1.00 57.25 94 LYS A O 1
ATOM 761 N N . ASP A 1 95 ? -4.186 15.858 14.786 1.00 53.78 95 ASP A N 1
ATOM 762 C CA . ASP A 1 95 ? -3.617 14.957 13.777 1.00 53.78 95 ASP A CA 1
ATOM 763 C C . ASP A 1 95 ? -4.050 15.363 12.352 1.00 53.78 95 ASP A C 1
ATOM 765 O O . ASP A 1 95 ? -3.259 15.265 11.412 1.00 53.78 95 ASP A O 1
ATOM 769 N N . GLU A 1 96 ? -5.249 15.935 12.179 1.00 53.75 96 GLU A N 1
ATOM 770 C CA . GLU A 1 96 ? -5.694 16.506 10.894 1.00 53.75 96 GLU A CA 1
ATOM 771 C C . GLU A 1 96 ? -4.932 17.783 10.486 1.00 53.75 96 GLU A C 1
ATOM 773 O O . GLU A 1 96 ? -4.791 18.078 9.295 1.00 53.75 96 GLU A O 1
ATOM 778 N N . LEU A 1 97 ? -4.396 18.540 11.450 1.00 55.62 97 LEU A N 1
ATOM 779 C CA . LEU A 1 97 ? -3.615 19.760 11.196 1.00 55.62 97 LEU A CA 1
ATOM 780 C C . LEU A 1 97 ? -2.151 19.484 10.809 1.00 55.62 97 LEU A C 1
ATOM 782 O O . LEU A 1 97 ? -1.442 20.405 10.386 1.00 55.62 97 LEU A O 1
ATOM 786 N N . HIS A 1 98 ? -1.689 18.237 10.916 1.00 53.59 98 HIS A N 1
ATOM 787 C CA . HIS A 1 98 ? -0.336 17.834 10.550 1.00 53.59 98 HIS A CA 1
ATOM 788 C C . HIS A 1 98 ? -0.253 17.475 9.053 1.00 53.59 98 HIS A C 1
ATOM 790 O O . HIS A 1 98 ? -0.119 16.314 8.698 1.00 53.59 98 HIS A O 1
ATOM 796 N N . ASP A 1 99 ? -0.350 18.487 8.176 1.00 57.31 99 ASP A N 1
ATOM 797 C CA . ASP A 1 99 ? -0.060 18.452 6.723 1.00 57.31 99 ASP A CA 1
ATOM 798 C C . ASP A 1 99 ? -0.234 17.065 6.065 1.00 57.31 99 ASP A C 1
ATOM 800 O O . ASP A 1 99 ? 0.731 16.409 5.659 1.00 57.31 99 ASP A O 1
ATOM 804 N N . ALA A 1 100 ? -1.477 16.578 6.004 1.00 62.59 100 ALA A N 1
ATOM 805 C CA . ALA A 1 100 ? -1.781 15.346 5.295 1.00 62.59 100 ALA A CA 1
ATOM 806 C C . ALA A 1 100 ? -1.503 15.563 3.798 1.00 62.59 100 ALA A C 1
ATOM 808 O O . ALA A 1 100 ? -2.303 16.187 3.092 1.00 62.59 100 ALA A O 1
ATOM 809 N N . GLU A 1 101 ? -0.363 15.053 3.305 1.00 66.25 101 GLU A N 1
ATOM 810 C CA . GLU A 1 101 ? -0.091 14.965 1.866 1.00 66.25 101 GLU A CA 1
ATOM 811 C C . GLU A 1 101 ? -1.355 14.423 1.177 1.00 66.25 101 GLU A C 1
ATOM 813 O O . GLU A 1 101 ? -1.897 13.399 1.615 1.00 66.25 101 GLU A O 1
ATOM 818 N N . PRO A 1 102 ? -1.847 15.074 0.104 1.00 70.94 102 PRO A N 1
ATOM 819 C CA . PRO A 1 102 ? -3.052 14.619 -0.563 1.00 70.94 102 PRO A CA 1
ATOM 820 C C . PRO A 1 102 ? -2.894 13.146 -0.952 1.00 70.94 102 PRO A C 1
ATOM 822 O O . PRO A 1 102 ? -1.802 12.727 -1.364 1.00 70.94 102 PRO A O 1
ATOM 825 N N . PRO A 1 103 ? -3.968 12.344 -0.841 1.00 77.62 103 PRO A N 1
ATOM 826 C CA . PRO A 1 103 ? -3.888 10.915 -1.082 1.00 77.62 103 PRO A CA 1
ATOM 827 C C . PRO A 1 103 ? -3.271 10.657 -2.456 1.00 77.62 103 PRO A C 1
ATOM 829 O O . PRO A 1 103 ? -3.682 11.231 -3.468 1.00 77.62 103 PRO A O 1
ATOM 832 N N . ARG A 1 104 ? -2.258 9.788 -2.502 1.00 83.44 104 ARG A N 1
ATOM 833 C CA . ARG A 1 104 ? -1.586 9.425 -3.754 1.00 83.44 104 ARG A CA 1
ATOM 834 C C . ARG A 1 104 ? -2.544 8.610 -4.615 1.00 83.44 104 ARG A C 1
ATOM 836 O O . ARG A 1 104 ? -2.714 7.408 -4.419 1.00 83.44 104 ARG A O 1
ATOM 843 N N . VAL A 1 105 ? -3.183 9.269 -5.576 1.00 89.88 105 VAL A N 1
ATOM 844 C CA . VAL A 1 105 ? -4.152 8.642 -6.479 1.00 89.88 105 VAL A CA 1
ATOM 845 C C . VAL A 1 105 ? -3.492 8.324 -7.813 1.00 89.88 105 VAL A C 1
ATOM 847 O O . VAL A 1 105 ? -3.137 9.218 -8.571 1.00 89.88 105 VAL A O 1
ATOM 850 N N . LEU A 1 106 ? -3.401 7.034 -8.140 1.00 92.19 106 LEU A N 1
ATOM 851 C CA . LEU A 1 106 ? -2.991 6.585 -9.469 1.00 92.19 106 LEU A CA 1
ATOM 852 C C . LEU A 1 106 ? -4.183 6.656 -10.438 1.00 92.19 106 LEU A C 1
ATOM 854 O O . LEU A 1 106 ? -5.155 5.896 -10.304 1.00 92.19 106 LEU A O 1
ATOM 858 N N . THR A 1 107 ? -4.140 7.573 -11.403 1.00 94.62 107 THR A N 1
ATOM 859 C CA . THR A 1 107 ? -5.226 7.793 -12.368 1.00 94.62 107 THR A CA 1
ATOM 860 C C . THR A 1 107 ? -5.078 6.922 -13.619 1.00 94.62 107 THR A C 1
ATOM 862 O O . THR A 1 107 ? -4.033 6.332 -13.893 1.00 94.62 107 THR A O 1
ATOM 865 N N . THR A 1 108 ? -6.145 6.828 -14.419 1.00 94.75 108 THR A N 1
ATOM 866 C CA . THR A 1 108 ? -6.087 6.163 -15.734 1.00 94.75 108 THR A CA 1
ATOM 867 C C . THR A 1 108 ? -5.138 6.878 -16.694 1.00 94.75 108 THR A C 1
ATOM 869 O O . THR A 1 108 ? -4.515 6.222 -17.527 1.00 94.75 108 THR A O 1
ATOM 872 N N . LYS A 1 109 ? -4.991 8.203 -16.564 1.00 95.56 109 LYS A N 1
ATOM 873 C CA . LYS A 1 109 ? -4.045 8.990 -17.354 1.00 95.56 109 LYS A CA 1
ATOM 874 C C . LYS A 1 109 ? -2.604 8.620 -16.999 1.00 95.56 109 LYS A C 1
ATOM 876 O O . LYS A 1 109 ? -1.850 8.293 -17.911 1.00 95.56 109 LYS A O 1
ATOM 881 N N . ASP A 1 110 ? -2.272 8.564 -15.710 1.00 96.50 110 ASP A N 1
ATOM 882 C CA . ASP A 1 110 ? -0.922 8.207 -15.242 1.00 96.50 110 ASP A CA 1
ATOM 883 C C . ASP A 1 110 ? -0.526 6.803 -15.715 1.00 96.50 110 ASP A C 1
ATOM 885 O O . ASP A 1 110 ? 0.566 6.592 -16.238 1.00 96.50 110 ASP A O 1
ATOM 889 N N . LEU A 1 111 ? -1.454 5.843 -15.616 1.00 97.00 111 LEU A N 1
ATOM 890 C CA . LEU A 1 111 ? -1.260 4.483 -16.130 1.00 97.00 111 LEU A CA 1
ATOM 891 C C . LEU A 1 111 ? -1.020 4.470 -17.645 1.00 97.00 111 LEU A C 1
ATOM 893 O O . LEU A 1 111 ? -0.120 3.780 -18.120 1.00 97.00 111 LEU A O 1
ATOM 897 N N . SER A 1 112 ? -1.796 5.245 -18.410 1.00 96.69 112 SER A N 1
ATOM 898 C CA . SER A 1 112 ? -1.634 5.317 -19.866 1.00 96.69 112 SER A CA 1
ATOM 899 C C . SER A 1 112 ? -0.290 5.918 -20.283 1.00 96.69 112 SER A C 1
ATOM 901 O O . SER A 1 112 ? 0.327 5.434 -21.231 1.00 96.69 112 SER A O 1
ATOM 903 N N . GLU A 1 113 ? 0.189 6.928 -19.556 1.00 97.94 113 GLU A N 1
ATOM 904 C CA . GLU A 1 113 ? 1.496 7.541 -19.781 1.00 97.94 113 GLU A CA 1
ATOM 905 C C . GLU A 1 113 ? 2.625 6.559 -19.448 1.00 97.94 113 GLU A C 1
ATOM 907 O O . GLU A 1 113 ? 3.527 6.351 -20.262 1.00 97.94 113 GLU A O 1
ATOM 912 N N . ALA A 1 114 ? 2.530 5.870 -18.307 1.00 97.94 114 ALA A N 1
ATOM 913 C CA . ALA A 1 114 ? 3.491 4.843 -17.922 1.00 97.94 114 ALA A CA 1
ATOM 914 C C . ALA A 1 114 ? 3.591 3.722 -18.974 1.00 97.94 114 ALA A C 1
ATOM 916 O O . ALA A 1 114 ? 4.697 3.319 -19.336 1.00 97.94 114 ALA A O 1
ATOM 917 N N . PHE A 1 115 ? 2.464 3.252 -19.523 1.00 97.75 115 PHE A N 1
ATOM 918 C CA . PHE A 1 115 ? 2.476 2.239 -20.585 1.00 97.75 115 PHE A CA 1
ATOM 919 C C . PHE A 1 115 ? 3.164 2.734 -21.861 1.00 97.75 115 PHE A C 1
ATOM 921 O O . PHE A 1 115 ? 3.974 2.006 -22.426 1.00 97.75 115 PHE A O 1
ATOM 928 N N . GLN A 1 116 ? 2.935 3.984 -22.274 1.00 98.06 116 GLN A N 1
ATOM 929 C CA . GLN A 1 116 ? 3.616 4.557 -23.442 1.00 98.06 116 GLN A CA 1
ATOM 930 C C . GLN A 1 116 ? 5.136 4.643 -23.249 1.00 98.06 116 GLN A C 1
ATOM 932 O O . GLN A 1 116 ? 5.900 4.381 -24.182 1.00 98.06 116 GLN A O 1
ATOM 937 N N . LEU A 1 117 ? 5.590 4.993 -22.042 1.00 98.38 117 LEU A N 1
ATOM 938 C CA . LEU A 1 117 ? 7.016 5.025 -21.711 1.00 98.38 117 LEU A CA 1
ATOM 939 C C . LEU A 1 117 ? 7.636 3.624 -21.761 1.00 98.38 117 LEU A C 1
ATOM 941 O O . LEU A 1 117 ? 8.724 3.458 -22.316 1.00 98.38 117 LEU A O 1
ATOM 945 N N . LEU A 1 118 ? 6.933 2.619 -21.234 1.00 97.88 118 LEU A N 1
ATOM 946 C CA . LEU A 1 118 ? 7.363 1.222 -21.289 1.00 97.88 118 LEU A CA 1
ATOM 947 C C . LEU A 1 118 ? 7.430 0.710 -22.731 1.00 97.88 118 LEU A C 1
ATOM 949 O O . LEU A 1 118 ? 8.442 0.133 -23.120 1.00 97.88 118 LEU A O 1
ATOM 953 N N . ASP A 1 119 ? 6.412 0.980 -23.547 1.00 97.75 119 ASP A N 1
ATOM 954 C CA . ASP A 1 119 ? 6.391 0.592 -24.961 1.00 97.75 119 ASP A CA 1
ATOM 955 C C . ASP A 1 119 ? 7.546 1.235 -25.736 1.00 97.75 119 ASP A C 1
ATOM 957 O O . ASP A 1 119 ? 8.225 0.571 -26.524 1.00 97.75 119 ASP A O 1
ATOM 961 N N . ARG A 1 120 ? 7.843 2.510 -25.461 1.00 98.25 120 ARG A N 1
ATOM 962 C CA . ARG A 1 120 ? 8.996 3.199 -26.047 1.00 98.25 120 ARG A CA 1
ATOM 963 C C . ARG A 1 120 ? 10.319 2.563 -25.624 1.00 98.25 120 ARG A C 1
ATOM 965 O O . ARG A 1 120 ? 11.192 2.380 -26.470 1.00 98.25 120 ARG A O 1
ATOM 972 N N . ALA A 1 121 ? 10.483 2.233 -24.345 1.00 98.06 121 ALA A N 1
ATOM 973 C CA . ALA A 1 121 ? 11.686 1.565 -23.854 1.00 98.06 121 ALA A CA 1
ATOM 974 C C . ALA A 1 121 ? 11.872 0.186 -24.511 1.00 98.06 121 ALA A C 1
ATOM 976 O O . ALA A 1 121 ? 12.952 -0.114 -25.021 1.00 98.06 121 ALA A O 1
ATOM 977 N N . MET A 1 122 ? 10.806 -0.614 -24.594 1.00 98.19 122 MET A N 1
ATOM 978 C CA . MET A 1 122 ? 10.833 -1.929 -25.243 1.00 98.19 122 MET A CA 1
ATOM 979 C C . MET A 1 122 ? 11.146 -1.836 -26.744 1.00 98.19 122 MET A C 1
ATOM 981 O O . MET A 1 122 ? 11.888 -2.669 -27.278 1.00 98.19 122 MET A O 1
ATOM 985 N N . ALA A 1 123 ? 10.630 -0.812 -27.432 1.00 98.31 123 ALA A N 1
ATOM 986 C CA . ALA A 1 123 ? 10.964 -0.540 -28.829 1.00 98.31 123 ALA A CA 1
ATOM 987 C C . ALA A 1 123 ? 12.454 -0.204 -29.001 1.00 98.31 123 ALA A C 1
ATOM 989 O O . ALA A 1 123 ? 13.100 -0.745 -29.897 1.00 98.31 123 ALA A O 1
ATOM 990 N N . ILE A 1 124 ? 13.024 0.612 -28.104 1.00 98.31 124 ILE A N 1
ATOM 991 C CA . ILE A 1 124 ? 14.461 0.923 -28.105 1.00 98.31 124 ILE A CA 1
ATOM 992 C C . ILE A 1 124 ? 15.289 -0.351 -27.929 1.00 98.31 124 ILE A C 1
ATOM 994 O O . ILE A 1 124 ? 16.231 -0.551 -28.690 1.00 98.31 124 ILE A O 1
ATOM 998 N N . PHE A 1 125 ? 14.945 -1.227 -26.981 1.00 98.06 125 PHE A N 1
ATOM 999 C CA . PHE A 1 125 ? 15.669 -2.491 -26.801 1.00 98.06 125 PHE A CA 1
ATOM 1000 C C . PHE A 1 125 ? 15.575 -3.377 -28.039 1.00 98.06 125 PHE A C 1
ATOM 1002 O O . PHE A 1 125 ? 16.586 -3.887 -28.502 1.00 98.06 125 PHE A O 1
ATOM 1009 N N . THR A 1 126 ? 14.389 -3.494 -28.629 1.00 97.81 126 THR A N 1
ATOM 1010 C CA . THR A 1 126 ? 14.181 -4.305 -29.837 1.00 97.81 126 THR A CA 1
ATOM 1011 C C . THR A 1 126 ? 14.977 -3.781 -31.038 1.00 97.81 126 THR A C 1
ATOM 1013 O O . THR A 1 126 ? 15.454 -4.568 -31.852 1.00 97.81 126 THR A O 1
ATOM 1016 N N . GLU A 1 127 ? 15.105 -2.459 -31.177 1.00 97.81 127 GLU A N 1
ATOM 1017 C CA . GLU A 1 127 ? 15.745 -1.831 -32.339 1.00 97.81 127 GLU A CA 1
ATOM 1018 C C . GLU A 1 127 ? 17.260 -1.646 -32.171 1.00 97.81 127 GLU A C 1
ATOM 1020 O O . GLU A 1 127 ? 18.010 -1.755 -33.141 1.00 97.81 127 GLU A O 1
ATOM 1025 N N . LYS A 1 128 ? 17.717 -1.310 -30.959 1.00 97.31 128 LYS A N 1
ATOM 1026 C CA . LYS A 1 128 ? 19.106 -0.903 -30.697 1.00 97.31 128 LYS A CA 1
ATOM 1027 C C . LYS A 1 128 ? 19.960 -2.009 -30.086 1.00 97.31 128 LYS A C 1
ATOM 1029 O O . LYS A 1 128 ? 21.182 -1.892 -30.149 1.00 97.31 128 LYS A O 1
ATOM 1034 N N . ASP A 1 129 ? 19.365 -3.049 -29.500 1.00 97.50 129 ASP A N 1
ATOM 1035 C CA . ASP A 1 129 ? 20.131 -4.165 -28.949 1.00 97.50 129 ASP A CA 1
ATOM 1036 C C . ASP A 1 129 ? 20.571 -5.129 -30.073 1.00 97.50 129 ASP A C 1
ATOM 1038 O O . ASP A 1 129 ? 19.718 -5.706 -30.754 1.00 97.50 129 ASP A O 1
ATOM 1042 N N . PRO A 1 130 ? 21.885 -5.335 -30.296 1.00 97.25 130 PRO A N 1
ATOM 1043 C CA . PRO A 1 130 ? 22.359 -6.336 -31.250 1.00 97.25 130 PRO A CA 1
ATOM 1044 C C . PRO A 1 130 ? 22.025 -7.777 -30.827 1.00 97.25 130 PRO A C 1
ATOM 1046 O O . PRO A 1 130 ? 21.970 -8.663 -31.681 1.00 97.25 130 PRO A O 1
ATOM 1049 N N . ASP A 1 131 ? 21.798 -8.020 -29.533 1.00 98.12 131 ASP A N 1
ATOM 1050 C CA . ASP A 1 131 ? 21.360 -9.302 -28.993 1.00 98.12 131 ASP A CA 1
ATOM 1051 C C . ASP A 1 131 ? 19.824 -9.356 -28.917 1.00 98.12 131 ASP A C 1
ATOM 1053 O O . ASP A 1 131 ? 19.165 -8.752 -28.061 1.00 98.12 131 ASP A O 1
ATOM 1057 N N . ARG A 1 132 ? 19.236 -10.112 -29.847 1.00 96.12 132 ARG A N 1
ATOM 1058 C CA . ARG A 1 132 ? 17.781 -10.289 -29.939 1.00 96.12 132 ARG A CA 1
ATOM 1059 C C . ARG A 1 132 ? 17.205 -11.137 -28.816 1.00 96.12 132 ARG A C 1
ATOM 1061 O O . ARG A 1 132 ? 16.045 -10.952 -28.464 1.00 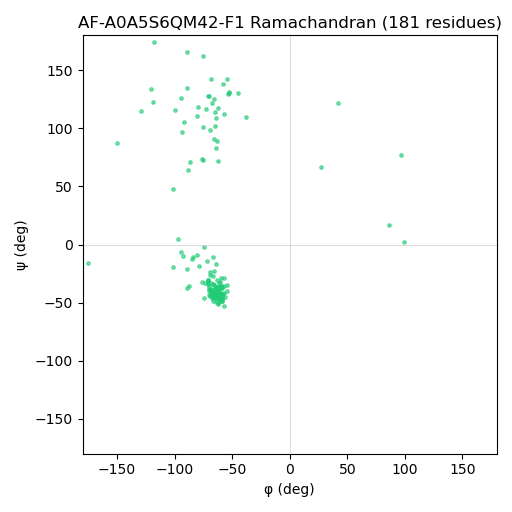96.12 132 ARG A O 1
ATOM 1068 N N . GLU A 1 133 ? 17.971 -12.087 -28.293 1.00 98.00 133 GLU A N 1
ATOM 1069 C CA . GLU A 1 133 ? 17.489 -12.976 -27.239 1.00 98.00 133 GLU A CA 1
ATOM 1070 C C . GLU A 1 133 ? 17.430 -12.215 -25.918 1.00 98.00 133 GLU A C 1
ATOM 1072 O O . GLU A 1 133 ? 16.391 -12.207 -25.256 1.00 98.00 133 GLU A O 1
ATOM 1077 N N . ARG A 1 134 ? 18.490 -11.461 -25.605 1.00 98.38 134 ARG A N 1
ATOM 1078 C CA . ARG A 1 134 ? 18.523 -10.578 -24.436 1.00 98.38 134 ARG A CA 1
ATOM 1079 C C . ARG A 1 134 ? 17.416 -9.524 -24.464 1.00 98.38 134 ARG A C 1
ATOM 1081 O O . ARG A 1 134 ? 16.719 -9.355 -23.464 1.00 98.38 134 ARG A O 1
ATOM 1088 N N . SER A 1 135 ? 17.234 -8.822 -25.584 1.00 98.06 135 SER A N 1
ATOM 1089 C CA . SER A 1 135 ? 16.181 -7.799 -25.699 1.00 98.06 135 SER A CA 1
ATOM 1090 C C . SER A 1 135 ? 14.772 -8.392 -25.623 1.00 98.06 135 SER A C 1
ATOM 1092 O O . SER A 1 135 ? 13.902 -7.823 -24.960 1.00 98.06 135 SER A O 1
ATOM 1094 N N . ALA A 1 136 ? 14.538 -9.559 -26.233 1.00 98.12 136 ALA A N 1
ATOM 1095 C CA . ALA A 1 136 ? 13.262 -10.259 -26.120 1.00 98.12 136 ALA A CA 1
ATOM 1096 C C . ALA A 1 136 ? 12.969 -10.692 -24.676 1.00 98.12 136 ALA A C 1
ATOM 1098 O O . ALA A 1 136 ? 11.836 -10.539 -24.214 1.00 98.12 136 ALA A O 1
ATOM 1099 N N . GLU A 1 137 ? 13.971 -11.196 -23.955 1.00 98.44 137 GLU A N 1
ATOM 1100 C CA . GLU A 1 137 ? 13.810 -11.611 -22.563 1.00 98.44 137 GLU A CA 1
ATOM 1101 C C . GLU A 1 137 ? 13.518 -10.421 -21.641 1.00 98.44 137 GLU A C 1
ATOM 1103 O O . GLU A 1 137 ? 12.565 -10.460 -20.861 1.00 98.44 137 GLU A O 1
ATOM 1108 N N . ALA A 1 138 ? 14.241 -9.309 -21.806 1.00 97.94 138 ALA A N 1
ATOM 1109 C CA . ALA A 1 138 ? 13.960 -8.073 -21.079 1.00 97.94 138 ALA A CA 1
ATOM 1110 C C . ALA A 1 138 ? 12.513 -7.590 -21.303 1.00 97.94 138 ALA A C 1
ATOM 1112 O O . ALA A 1 138 ? 11.803 -7.279 -20.345 1.00 97.94 138 ALA A O 1
ATOM 1113 N N . ASN A 1 139 ? 12.035 -7.598 -22.551 1.00 98.00 139 ASN A N 1
ATOM 1114 C CA . ASN A 1 139 ? 10.671 -7.176 -22.879 1.00 98.00 139 ASN A CA 1
ATOM 1115 C C . ASN A 1 139 ? 9.600 -8.102 -22.280 1.00 98.00 139 ASN A C 1
ATOM 1117 O O . ASN A 1 139 ? 8.542 -7.626 -21.855 1.00 98.00 139 ASN A O 1
ATOM 1121 N N . ARG A 1 140 ? 9.857 -9.414 -22.198 1.00 98.19 140 ARG A N 1
ATOM 1122 C CA . ARG A 1 140 ? 8.958 -10.367 -21.521 1.00 98.19 140 ARG A CA 1
ATOM 1123 C C . ARG A 1 140 ? 8.866 -10.086 -20.029 1.00 98.19 140 ARG A C 1
ATOM 1125 O O . ARG A 1 140 ? 7.756 -10.033 -19.500 1.00 98.19 140 ARG A O 1
ATOM 1132 N N . ILE A 1 141 ? 10.005 -9.867 -19.372 1.00 97.94 141 ILE A N 1
ATOM 1133 C CA . ILE A 1 141 ? 10.062 -9.546 -17.941 1.00 97.94 141 ILE A CA 1
ATOM 1134 C C . ILE A 1 141 ? 9.309 -8.247 -17.664 1.00 97.94 141 ILE A C 1
ATOM 1136 O O . ILE A 1 141 ? 8.463 -8.220 -16.774 1.00 97.94 141 ILE A O 1
ATOM 1140 N N . ILE A 1 142 ? 9.547 -7.201 -18.461 1.00 96.94 142 ILE A N 1
ATOM 1141 C CA . ILE A 1 142 ? 8.828 -5.926 -18.347 1.00 96.94 142 ILE A CA 1
ATOM 1142 C C . ILE A 1 142 ? 7.322 -6.160 -18.485 1.00 96.94 142 ILE A C 1
ATOM 1144 O O . ILE A 1 142 ? 6.563 -5.802 -17.586 1.00 96.94 142 ILE A O 1
ATOM 1148 N N . THR A 1 143 ? 6.893 -6.826 -19.561 1.00 96.75 143 THR A N 1
ATOM 1149 C CA . THR A 1 143 ? 5.472 -7.111 -19.828 1.00 96.75 143 THR A CA 1
ATOM 1150 C C . THR A 1 143 ? 4.813 -7.888 -18.691 1.00 96.75 143 THR A C 1
ATOM 1152 O O . THR A 1 143 ? 3.687 -7.579 -18.298 1.00 96.75 143 THR A O 1
ATOM 1155 N N . SER A 1 144 ? 5.512 -8.877 -18.132 1.00 97.31 144 SER A N 1
ATOM 1156 C CA . SER A 1 144 ? 5.033 -9.624 -16.971 1.00 97.31 144 SER A CA 1
ATOM 1157 C C . SER A 1 144 ? 4.966 -8.746 -15.718 1.00 97.31 144 SER A C 1
ATOM 1159 O O . SER A 1 144 ? 3.995 -8.827 -14.969 1.00 97.31 144 SER A O 1
ATOM 1161 N N . GLY A 1 145 ? 5.969 -7.894 -15.501 1.00 96.50 145 GLY A N 1
ATOM 1162 C CA . GLY A 1 145 ? 6.106 -7.052 -14.315 1.00 96.50 145 GLY A CA 1
ATOM 1163 C C . GLY A 1 145 ? 5.015 -5.993 -14.177 1.00 96.50 145 GLY A C 1
ATOM 1164 O O . GLY A 1 145 ? 4.579 -5.725 -13.061 1.00 96.50 145 GLY A O 1
ATOM 1165 N N . TYR A 1 146 ? 4.517 -5.429 -15.285 1.00 95.25 146 TYR A N 1
ATOM 1166 C CA . TYR A 1 146 ? 3.444 -4.425 -15.230 1.00 95.25 146 TYR A CA 1
ATOM 1167 C C . TYR A 1 146 ? 2.033 -4.986 -15.469 1.00 95.25 146 TYR A C 1
ATOM 1169 O O . TYR A 1 146 ? 1.066 -4.221 -15.500 1.00 95.25 146 TYR A O 1
ATOM 1177 N N . LYS A 1 147 ? 1.863 -6.310 -15.599 1.00 96.81 147 LYS A N 1
ATOM 1178 C CA . LYS A 1 147 ? 0.550 -6.931 -15.854 1.00 96.81 147 LYS A CA 1
ATOM 1179 C C . LYS A 1 147 ? -0.517 -6.522 -14.825 1.00 96.81 147 LYS A C 1
ATOM 1181 O O . LYS A 1 147 ? -1.642 -6.219 -15.214 1.00 96.81 147 LYS A O 1
ATOM 1186 N N . CYS A 1 148 ? -0.156 -6.435 -13.543 1.00 96.62 148 CYS A N 1
ATOM 1187 C CA . CYS A 1 148 ? -1.059 -6.001 -12.470 1.00 96.62 148 CYS A CA 1
ATOM 1188 C C . CYS A 1 148 ? -1.607 -4.577 -12.689 1.00 96.62 148 CYS A C 1
ATOM 1190 O O . CYS A 1 148 ? -2.780 -4.308 -12.434 1.00 96.62 148 CYS A O 1
ATOM 11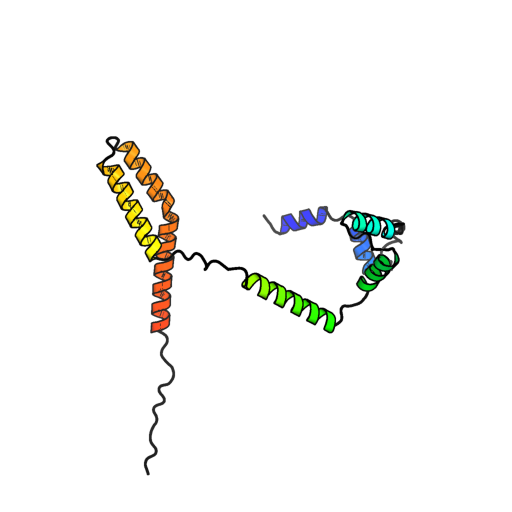92 N N . TYR A 1 149 ? -0.798 -3.671 -13.242 1.00 97.81 149 TYR A N 1
ATOM 1193 C CA . TYR A 1 149 ? -1.230 -2.316 -13.578 1.00 97.81 149 TYR A CA 1
ATOM 1194 C C . TYR A 1 149 ? -2.181 -2.289 -14.775 1.00 97.81 149 TYR A C 1
ATOM 1196 O O . TYR A 1 149 ? -3.071 -1.441 -14.829 1.00 97.81 149 TYR A O 1
ATOM 1204 N N . ARG A 1 150 ? -2.044 -3.228 -15.719 1.00 95.88 150 ARG A N 1
ATOM 1205 C CA . ARG A 1 150 ? -2.992 -3.376 -16.832 1.00 95.88 150 ARG A CA 1
ATOM 1206 C C . ARG A 1 150 ? -4.370 -3.812 -16.329 1.00 95.88 150 ARG A C 1
ATOM 1208 O O . ARG A 1 150 ? -5.375 -3.243 -16.737 1.00 95.88 150 ARG A O 1
ATOM 1215 N N . GLU A 1 151 ? -4.415 -4.766 -15.403 1.00 96.75 151 GLU A N 1
ATOM 1216 C CA . GLU A 1 151 ? -5.661 -5.201 -14.754 1.00 96.75 151 GLU A CA 1
ATOM 1217 C C . GLU A 1 151 ? -6.310 -4.052 -13.961 1.00 96.75 151 GLU A C 1
ATOM 1219 O O . GLU A 1 151 ? -7.516 -3.819 -14.066 1.00 96.75 151 GLU A O 1
ATOM 1224 N N . LEU A 1 152 ? -5.501 -3.272 -13.234 1.00 96.88 152 LEU A N 1
ATOM 1225 C CA . LEU A 1 152 ? -5.960 -2.074 -12.530 1.00 96.88 152 LEU A CA 1
ATOM 1226 C C . LEU A 1 152 ? -6.543 -1.020 -13.484 1.00 96.88 152 LEU A C 1
ATOM 1228 O O . LEU A 1 152 ? -7.578 -0.422 -13.179 1.00 96.88 152 LEU A O 1
ATOM 1232 N N . TYR A 1 153 ? -5.895 -0.788 -14.627 1.00 96.56 153 TYR A N 1
ATOM 1233 C CA . TYR A 1 153 ? -6.361 0.153 -15.644 1.00 96.56 153 TYR A CA 1
ATOM 1234 C C . TYR A 1 153 ? -7.742 -0.235 -16.185 1.00 96.56 153 TYR A C 1
ATOM 1236 O O . TYR A 1 153 ? -8.650 0.600 -16.204 1.00 96.56 153 TYR A O 1
ATOM 1244 N N . GLU A 1 154 ? -7.931 -1.506 -16.551 1.00 95.75 154 GLU A N 1
ATOM 1245 C CA . GLU A 1 154 ? -9.219 -2.000 -17.051 1.00 95.75 154 GLU A CA 1
ATOM 1246 C C . GLU A 1 154 ? -10.316 -1.908 -15.987 1.00 95.75 154 GLU A C 1
ATOM 1248 O O . GLU A 1 154 ? -11.418 -1.438 -16.272 1.00 95.75 154 GLU A O 1
ATOM 1253 N N . LYS A 1 155 ? -10.006 -2.254 -14.730 1.00 96.00 155 LYS A N 1
ATOM 1254 C CA . LYS A 1 155 ? -10.955 -2.104 -13.618 1.00 96.00 155 LYS A CA 1
ATOM 1255 C C . LYS A 1 155 ? -11.407 -0.651 -13.453 1.00 96.00 155 LYS A C 1
ATOM 1257 O O . LYS A 1 155 ? -12.602 -0.396 -13.327 1.00 96.00 155 LYS A O 1
ATOM 1262 N N . LYS A 1 156 ? -10.472 0.305 -13.486 1.00 93.88 156 LYS A N 1
ATOM 1263 C CA . LYS A 1 156 ? -10.785 1.742 -13.385 1.00 93.88 156 LYS A CA 1
ATOM 1264 C C . LYS A 1 156 ? -11.634 2.231 -14.560 1.00 93.88 156 LYS A C 1
ATOM 1266 O O . LYS A 1 156 ? -12.544 3.033 -14.366 1.00 93.88 156 LYS A O 1
ATOM 1271 N N . LYS A 1 157 ? -11.366 1.743 -15.772 1.00 93.44 157 LYS A N 1
ATOM 1272 C CA . LYS A 1 157 ? -12.145 2.077 -16.970 1.00 93.44 157 LYS A CA 1
ATOM 1273 C C . LYS A 1 157 ? -13.576 1.543 -16.887 1.00 93.44 157 LYS A C 1
ATOM 1275 O O . LYS A 1 157 ? -14.512 2.261 -17.231 1.00 93.44 157 LYS A O 1
ATOM 1280 N N . GLU A 1 158 ? -13.750 0.318 -16.400 1.00 93.06 158 GLU A N 1
ATOM 1281 C CA . GLU A 1 158 ? -15.073 -0.279 -16.216 1.00 93.06 158 GLU A CA 1
ATOM 1282 C C . GLU A 1 158 ? -15.872 0.435 -15.118 1.00 93.06 158 GLU A C 1
ATOM 1284 O O . GLU A 1 158 ? -17.042 0.743 -15.324 1.00 93.06 158 GLU A O 1
ATOM 1289 N N . GLN A 1 159 ? -15.232 0.804 -14.004 1.00 90.50 159 GLN A N 1
ATOM 1290 C CA . GLN A 1 159 ? -15.862 1.622 -12.960 1.00 90.50 159 GLN A CA 1
ATOM 1291 C C . GLN A 1 159 ? -16.342 2.976 -13.497 1.00 90.50 159 GLN A C 1
ATOM 1293 O O . GLN A 1 159 ? -17.477 3.368 -13.243 1.00 90.50 159 GLN A O 1
ATOM 1298 N N . ALA A 1 160 ? -15.520 3.668 -14.291 1.00 87.88 160 ALA A N 1
ATOM 1299 C CA . ALA A 1 160 ? -15.923 4.930 -14.910 1.00 87.88 160 ALA A CA 1
ATOM 1300 C C . ALA A 1 160 ? -17.116 4.749 -15.870 1.00 87.88 160 ALA A C 1
ATOM 1302 O O . ALA A 1 160 ? -18.011 5.596 -15.934 1.00 87.88 160 ALA A O 1
ATOM 1303 N N . ARG A 1 161 ? -17.160 3.626 -16.600 1.00 88.00 161 ARG A N 1
ATOM 1304 C CA . ARG A 1 161 ? -18.274 3.286 -17.495 1.00 88.00 161 ARG A CA 1
ATOM 1305 C C . ARG A 1 161 ? -19.563 3.020 -16.716 1.00 88.00 161 ARG A C 1
ATOM 1307 O O . ARG A 1 161 ? -20.608 3.520 -17.119 1.00 88.00 161 ARG A O 1
ATOM 1314 N N . GLN A 1 162 ? -19.484 2.276 -15.613 1.00 84.00 162 GLN A N 1
ATOM 1315 C CA . GLN A 1 162 ? -20.619 1.994 -14.726 1.00 84.00 162 GLN A CA 1
ATOM 1316 C C . GLN A 1 162 ? -21.175 3.281 -14.112 1.00 84.00 162 GLN A C 1
ATOM 1318 O O . GLN A 1 162 ? -22.345 3.575 -14.312 1.00 84.00 162 GLN A O 1
ATOM 1323 N N . GLN A 1 163 ? -20.319 4.129 -13.535 1.00 82.75 163 GLN A N 1
ATOM 1324 C CA . GLN A 1 163 ? -20.728 5.433 -12.993 1.00 82.75 163 GLN A CA 1
ATOM 1325 C C . GLN A 1 163 ? -21.413 6.330 -14.036 1.00 82.75 163 GLN A C 1
ATOM 1327 O O . GLN A 1 163 ? -22.345 7.068 -13.722 1.00 82.75 163 GLN A O 1
ATOM 1332 N N . THR A 1 164 ? -20.963 6.271 -15.293 1.00 83.94 164 THR A N 1
ATOM 1333 C CA . THR A 1 164 ? -21.587 7.023 -16.393 1.00 83.94 164 THR A CA 1
ATOM 1334 C C . THR A 1 164 ? -22.983 6.492 -16.723 1.00 83.94 164 THR A C 1
ATOM 1336 O O . THR A 1 164 ? -23.885 7.280 -16.998 1.00 83.94 164 THR A O 1
ATOM 1339 N N . LEU A 1 165 ? -23.165 5.168 -16.704 1.00 78.19 165 LEU A N 1
ATOM 1340 C CA . LEU A 1 165 ? -24.461 4.532 -16.942 1.00 78.19 165 LEU A CA 1
ATOM 1341 C C . LEU A 1 165 ? -25.437 4.798 -15.799 1.00 78.19 165 LEU A C 1
ATOM 1343 O O . LEU A 1 165 ? -26.574 5.163 -16.073 1.00 78.19 165 LEU A O 1
ATOM 1347 N N . ASP A 1 166 ? -24.990 4.681 -14.550 1.00 80.25 166 ASP A N 1
ATOM 1348 C CA . ASP A 1 166 ? -25.821 4.932 -13.370 1.00 80.25 166 ASP A CA 1
ATOM 1349 C C . ASP A 1 166 ? -26.358 6.367 -13.387 1.00 80.25 166 ASP A C 1
ATOM 1351 O O . ASP A 1 166 ? -27.564 6.584 -13.298 1.00 80.25 166 ASP A O 1
ATOM 1355 N N . ARG A 1 167 ? -25.486 7.343 -13.668 1.00 79.81 167 ARG A N 1
ATOM 1356 C CA . ARG A 1 167 ? -25.881 8.747 -13.841 1.00 79.81 167 ARG A CA 1
ATOM 1357 C C . ARG A 1 167 ? -26.861 8.968 -15.000 1.00 79.81 167 ARG A C 1
ATOM 1359 O O . ARG A 1 167 ? -27.668 9.887 -14.951 1.00 79.81 167 ARG A O 1
ATOM 1366 N N . PHE A 1 168 ? -26.765 8.187 -16.076 1.00 80.31 168 PHE A N 1
ATOM 1367 C CA . PHE A 1 168 ? -27.683 8.296 -17.214 1.00 80.31 168 PHE A CA 1
ATOM 1368 C C . PHE A 1 168 ? -29.057 7.675 -16.918 1.00 80.31 168 PHE A C 1
ATOM 1370 O O . PHE A 1 168 ? -30.065 8.127 -17.457 1.00 80.31 168 PHE A O 1
ATOM 1377 N N . LEU A 1 169 ? -29.096 6.625 -16.094 1.00 80.62 169 LEU A N 1
ATOM 1378 C CA . LEU A 1 169 ? -30.312 5.895 -15.733 1.00 80.62 169 LEU A CA 1
ATOM 1379 C C . LEU A 1 169 ? -31.078 6.528 -14.563 1.00 80.62 169 LEU A C 1
ATOM 1381 O O . LEU A 1 169 ? -32.241 6.179 -14.353 1.00 80.62 169 LEU A O 1
ATOM 1385 N N . GLU A 1 170 ? -30.477 7.475 -13.840 1.00 77.62 170 GLU A N 1
ATOM 1386 C CA . GLU A 1 170 ? -31.198 8.381 -12.945 1.00 77.62 170 GLU A CA 1
ATOM 1387 C C . GLU A 1 170 ? -32.169 9.260 -13.756 1.00 77.62 170 GLU A C 1
ATOM 1389 O O . GLU A 1 170 ? -31.844 10.350 -14.226 1.00 77.62 170 GLU A O 1
ATOM 1394 N N . ILE A 1 171 ? -33.397 8.767 -13.940 1.00 62.91 171 ILE A N 1
ATOM 1395 C CA . ILE A 1 171 ? -34.526 9.563 -14.427 1.00 62.91 171 ILE A CA 1
ATOM 1396 C C . ILE A 1 171 ? -34.854 10.583 -13.328 1.00 62.91 171 ILE A C 1
ATOM 1398 O O . ILE A 1 171 ? -35.179 10.158 -12.215 1.00 62.91 171 ILE A O 1
ATOM 1402 N N . PRO A 1 172 ? -34.822 11.905 -13.592 1.00 59.25 172 PRO A N 1
ATOM 1403 C CA . PRO A 1 172 ? -35.296 12.871 -12.617 1.00 59.25 172 PRO A CA 1
ATOM 1404 C C . PRO A 1 172 ? -36.792 12.635 -12.402 1.00 59.25 172 PRO A C 1
ATOM 1406 O O . PRO A 1 172 ? -37.621 12.886 -13.279 1.00 59.25 172 PRO A O 1
ATOM 1409 N N . ALA A 1 173 ? -37.145 12.111 -11.231 1.00 56.94 173 ALA A N 1
ATOM 1410 C CA . ALA A 1 173 ? -38.509 12.186 -10.759 1.00 56.94 173 ALA A CA 1
ATOM 1411 C C . ALA A 1 173 ? -38.818 13.668 -10.512 1.00 56.94 173 ALA A C 1
ATOM 1413 O O . ALA A 1 173 ? -38.119 14.322 -9.740 1.00 56.94 173 ALA A O 1
ATOM 1414 N N . ASN A 1 174 ? -39.895 14.139 -11.143 1.00 51.19 174 ASN A N 1
ATOM 1415 C CA . ASN A 1 174 ? -40.581 15.409 -10.904 1.00 51.19 174 ASN A CA 1
ATOM 1416 C C . ASN A 1 174 ? -40.212 16.593 -11.828 1.00 51.19 174 ASN A C 1
ATOM 1418 O O . ASN A 1 174 ? -39.589 17.565 -11.414 1.00 51.19 174 ASN A O 1
ATOM 1422 N N . GLU A 1 175 ? -40.733 16.576 -13.060 1.00 47.34 175 GLU A N 1
ATOM 1423 C CA . GLU A 1 175 ? -41.338 17.793 -13.619 1.00 47.34 175 GLU A CA 1
ATOM 1424 C C . GLU A 1 175 ? -42.839 17.734 -13.308 1.00 47.34 175 GLU A C 1
ATOM 1426 O O . GLU A 1 175 ? -43.612 17.056 -13.990 1.00 47.34 175 GLU A O 1
ATOM 1431 N N . GLU A 1 176 ? -43.251 18.408 -12.230 1.00 44.28 176 GLU A N 1
ATOM 1432 C CA . GLU A 1 176 ? -44.662 18.690 -11.981 1.00 44.28 176 GLU A CA 1
ATOM 1433 C C . GLU A 1 176 ? -45.220 19.465 -13.175 1.00 44.28 176 GLU A C 1
ATOM 1435 O O . GLU A 1 176 ? -44.879 20.623 -13.427 1.00 44.28 176 GLU A O 1
ATOM 1440 N N . ILE A 1 177 ? -46.111 18.813 -13.918 1.00 47.50 177 ILE A N 1
ATOM 1441 C CA . ILE A 1 177 ? -46.975 19.459 -14.897 1.00 47.50 177 ILE A CA 1
ATOM 1442 C C . ILE A 1 177 ? -47.916 20.369 -14.103 1.00 47.50 177 ILE A C 1
ATOM 1444 O O . ILE A 1 177 ? -48.982 19.953 -13.652 1.00 47.50 177 ILE A O 1
ATOM 1448 N N . GLY A 1 178 ? -47.502 21.621 -13.912 1.00 43.72 178 GLY A N 1
ATOM 1449 C CA . GLY A 1 178 ? -48.322 22.693 -13.363 1.00 43.72 178 GLY A CA 1
ATOM 1450 C C . GLY A 1 178 ? -49.491 23.006 -14.296 1.00 43.72 178 GLY A C 1
ATOM 1451 O O . GLY A 1 178 ? -49.439 23.922 -15.117 1.00 43.72 178 GLY A O 1
ATOM 1452 N N . SER A 1 179 ? -50.570 22.235 -14.190 1.00 44.75 179 SER A N 1
ATOM 1453 C CA . SER A 1 179 ? -51.848 22.550 -14.812 1.00 44.75 179 SER A CA 1
ATOM 1454 C C . SER A 1 179 ? -52.557 23.661 -14.031 1.00 44.75 179 SER A C 1
ATOM 1456 O O . SER A 1 179 ? -53.169 23.407 -13.002 1.00 44.75 179 SER A O 1
ATOM 1458 N N . LYS A 1 180 ? -52.460 24.874 -14.589 1.00 49.06 180 LYS A N 1
ATOM 1459 C CA . LYS A 1 180 ? -53.437 25.982 -14.624 1.00 49.06 180 LYS A CA 1
ATOM 1460 C C . LYS A 1 180 ? -54.234 26.319 -13.351 1.00 49.06 180 LYS A C 1
ATOM 1462 O O . LYS A 1 180 ? -55.156 25.605 -12.976 1.00 49.06 180 LYS A O 1
ATOM 1467 N N . SER A 1 181 ? -54.075 27.569 -12.914 1.00 40.69 181 SER A N 1
ATOM 1468 C CA . SER A 1 181 ? -55.219 28.423 -12.575 1.00 40.69 181 SER A CA 1
ATOM 1469 C C . SER A 1 181 ? -55.048 29.762 -13.301 1.00 40.69 181 SER A C 1
ATOM 1471 O O . SER A 1 181 ? -54.070 30.467 -13.074 1.00 40.69 181 SER A O 1
ATOM 1473 N N . LEU A 1 182 ? -55.953 30.060 -14.232 1.00 44.78 182 LEU A N 1
ATOM 1474 C CA . LEU A 1 182 ? -56.182 31.388 -14.804 1.00 44.78 182 LEU A CA 1
ATOM 1475 C C . LEU A 1 182 ? -57.641 31.726 -14.493 1.00 44.78 182 LEU A C 1
ATOM 1477 O O . LEU A 1 182 ? -58.494 30.848 -14.651 1.00 44.78 182 LEU A O 1
ATOM 1481 N N . ASP A 1 183 ? -57.852 32.954 -14.021 1.00 50.34 183 ASP A N 1
ATOM 1482 C CA . ASP A 1 183 ? -59.153 33.595 -13.786 1.00 50.34 183 ASP A CA 1
ATOM 1483 C C . ASP A 1 183 ? -60.131 33.470 -14.969 1.00 50.34 183 ASP A C 1
ATOM 1485 O O . ASP A 1 183 ? -59.670 33.463 -16.139 1.00 50.34 183 ASP A O 1
#

pLDDT: mean 81.42, std 15.73, range [40.69, 98.44]

Solvent-accessible surface area (backbone atoms only — not comparable to full-atom values): 11208 Å² total; per-residue (Å²): 137,55,74,68,58,55,50,54,53,56,56,71,69,56,49,70,66,60,55,50,51,61,44,32,78,78,42,55,92,83,48,79,82,74,88,73,79,75,66,73,74,79,58,52,63,59,52,51,45,52,52,37,36,74,74,65,44,72,83,64,50,66,67,59,52,50,53,54,60,56,51,74,75,54,79,82,46,75,64,57,54,50,51,54,52,49,52,49,52,54,51,52,56,53,60,66,68,59,77,70,74,74,80,90,75,89,46,68,65,57,52,53,54,52,51,52,53,49,53,51,50,46,49,47,35,64,72,70,40,90,50,63,66,62,32,51,50,52,43,49,53,51,56,59,70,49,44,68,58,54,54,50,43,52,52,53,53,50,51,56,52,49,56,54,49,55,64,66,66,60,70,81,83,78,81,78,81,82,78,79,89,77,135

Radius of gyration: 34.81 Å; Cα contacts (8 Å, |Δi|>4): 41; chains: 1; bounding box: 82×59×82 Å

Nearest PDB structures (foldseek):
  5imr-assembly1_S  TM=4.403E-01  e=6.465E+00  Thermus thermophilus HB8

Mean predicted aligned error: 20.6 Å